Protein AF-W7FBR3-F1 (afdb_monomer_lite)

Organism: Plasmodium falciparum (isolate 7G8) (NCBI:txid57266)

Radius of gyration: 30.9 Å; chains: 1; bounding box: 81×45×80 Å

Foldseek 3Di:
DDPVVVVLVVVQPVQLVVLVVVVVVLVVVLVVVVVLLVVLVCVVVVVPPPPPDDDDDDDDPDDDDPDDPQDDPSSVVSVVCVVVVVNDVQVVQVVVQVDPVQPDDDPQPAHAGPPDDPDPPPPADHDSGGRPSSDDALPQHWADDPPDTDDPPNSDNPDDDQKDFQDPVQWDKDWDQAQDDDPVSNVVLVCCCVPNDPVSVSVRTFIKTKHFLVRMDTPDDVPDDRVPDDPDDSVRNVVGTDIDTDDPPD

InterPro domains:
  IPR049158 PfEMP1, CIDRalpha1 domain [PF21807] (174-214)
  IPR054595 Duffy-binding-like domain, C-terminal subdomain [PF22672] (2-131)

Structure (mmCIF, N/CA/C/O backbone):
data_AF-W7FBR3-F1
#
_entry.id   AF-W7FBR3-F1
#
loop_
_atom_site.group_PDB
_atom_site.id
_atom_site.type_symbol
_atom_site.label_atom_id
_atom_site.label_alt_id
_atom_site.label_comp_id
_atom_site.label_asym_id
_atom_site.label_entity_id
_atom_site.label_seq_id
_atom_site.pdbx_PDB_ins_code
_atom_site.Cartn_x
_atom_site.Cartn_y
_atom_site.Cartn_z
_atom_site.occupancy
_atom_site.B_iso_or_equiv
_atom_site.auth_seq_id
_atom_site.auth_comp_id
_atom_site.auth_asym_id
_atom_site.auth_atom_id
_atom_site.pdbx_PDB_model_num
ATOM 1 N N . MET A 1 1 ? -9.455 -13.483 16.393 1.00 52.16 1 MET A N 1
ATOM 2 C CA . MET A 1 1 ? -8.767 -13.359 15.086 1.00 52.16 1 MET A CA 1
ATOM 3 C C . MET A 1 1 ? -8.741 -14.743 14.489 1.00 52.16 1 MET A C 1
ATOM 5 O O . MET A 1 1 ? -8.037 -15.599 15.015 1.00 52.16 1 MET A O 1
ATOM 9 N N . ASP A 1 2 ? -9.544 -14.964 13.458 1.00 65.31 2 ASP A N 1
ATOM 10 C CA . ASP A 1 2 ? -9.693 -16.290 12.868 1.00 65.31 2 ASP A CA 1
ATOM 11 C C . ASP A 1 2 ? -8.515 -16.644 11.968 1.00 65.31 2 ASP A C 1
ATOM 13 O O . ASP A 1 2 ? -7.803 -15.773 11.458 1.00 65.31 2 ASP A O 1
ATOM 17 N N . LYS A 1 3 ? -8.343 -17.946 11.729 1.00 68.19 3 LYS A N 1
ATOM 18 C CA . LYS A 1 3 ? -7.273 -18.497 10.890 1.00 68.19 3 LYS A CA 1
ATOM 19 C C . LYS A 1 3 ? -7.214 -17.845 9.500 1.00 68.19 3 LYS A C 1
ATOM 21 O O . LYS A 1 3 ? -6.128 -17.536 9.020 1.00 68.19 3 LYS A O 1
ATOM 26 N N . GLY A 1 4 ? -8.371 -17.551 8.901 1.00 77.62 4 GLY A N 1
ATOM 27 C CA . GLY A 1 4 ? -8.449 -16.895 7.592 1.00 77.62 4 GLY A CA 1
ATOM 28 C C . GLY A 1 4 ? -7.836 -15.489 7.562 1.00 77.62 4 GLY A C 1
ATOM 29 O O . GLY A 1 4 ? -7.198 -15.119 6.578 1.00 77.62 4 GLY A O 1
ATOM 30 N N . CYS A 1 5 ? -7.949 -14.722 8.653 1.00 80.69 5 CYS A N 1
ATOM 31 C CA . CYS A 1 5 ? -7.345 -13.391 8.751 1.00 80.69 5 CYS A CA 1
ATOM 32 C C . CYS A 1 5 ? -5.817 -13.472 8.841 1.00 80.69 5 CYS A C 1
ATOM 34 O O . CYS A 1 5 ? -5.111 -12.685 8.209 1.00 80.69 5 CYS A O 1
ATOM 36 N N . SER A 1 6 ? -5.299 -14.438 9.604 1.00 83.50 6 SER A N 1
ATOM 37 C CA . SER A 1 6 ? -3.855 -14.660 9.712 1.00 83.50 6 SER A CA 1
ATOM 38 C C . SER A 1 6 ? -3.253 -15.100 8.378 1.00 83.50 6 SER A C 1
ATOM 40 O O . SER A 1 6 ? -2.233 -14.552 7.963 1.00 83.50 6 SER A O 1
ATOM 42 N N . ASP A 1 7 ? -3.908 -16.021 7.671 1.00 85.88 7 ASP A N 1
ATOM 43 C CA . ASP A 1 7 ? -3.450 -16.492 6.360 1.00 85.88 7 ASP A CA 1
ATOM 44 C C . ASP A 1 7 ? -3.421 -15.345 5.332 1.00 85.88 7 ASP A C 1
ATOM 46 O O . ASP A 1 7 ? -2.441 -15.191 4.599 1.00 85.88 7 ASP A O 1
ATOM 50 N N . CYS A 1 8 ? -4.440 -14.475 5.338 1.00 86.00 8 CYS A N 1
ATOM 51 C CA . CYS A 1 8 ? -4.461 -13.265 4.514 1.00 86.00 8 CYS A CA 1
ATOM 52 C C . CYS A 1 8 ? -3.279 -12.340 4.831 1.00 86.00 8 CYS A C 1
ATOM 54 O O . CYS A 1 8 ? -2.594 -11.877 3.920 1.00 86.00 8 CYS A O 1
ATOM 56 N N . PHE A 1 9 ? -3.001 -12.096 6.114 1.00 83.62 9 PHE A N 1
ATOM 57 C CA . PHE A 1 9 ? -1.882 -11.252 6.533 1.00 83.62 9 PHE A CA 1
ATOM 58 C C . PHE A 1 9 ? -0.537 -11.788 6.017 1.00 83.62 9 PHE A C 1
ATOM 60 O O . PHE A 1 9 ? 0.248 -11.039 5.427 1.00 83.62 9 PHE A O 1
ATOM 67 N N . PHE A 1 10 ? -0.294 -13.092 6.175 1.00 86.31 10 PHE A N 1
ATOM 68 C CA . PHE A 1 10 ? 0.941 -13.729 5.715 1.00 86.31 10 PHE A CA 1
ATOM 69 C C . PHE A 1 10 ? 1.059 -13.817 4.193 1.00 86.31 10 PHE A C 1
ATOM 71 O O . PHE A 1 10 ? 2.177 -13.848 3.687 1.00 86.31 10 PHE A O 1
ATOM 78 N N . ALA A 1 11 ? -0.052 -13.827 3.455 1.00 87.69 11 ALA A N 1
ATOM 79 C CA . ALA A 1 11 ? -0.029 -13.757 1.996 1.00 87.69 11 ALA A CA 1
ATOM 80 C C . ALA A 1 11 ? 0.206 -12.322 1.493 1.00 87.69 11 ALA A C 1
ATOM 82 O O . ALA A 1 11 ? 0.978 -12.095 0.559 1.00 87.69 11 ALA A O 1
ATOM 83 N N . CYS A 1 12 ? -0.434 -11.342 2.133 1.00 87.69 12 CYS A N 1
ATOM 84 C CA . CYS A 1 12 ? -0.400 -9.949 1.709 1.00 87.69 12 CYS A CA 1
ATOM 85 C C . CYS A 1 12 ? 0.940 -9.274 1.974 1.00 87.69 12 CYS A C 1
ATOM 87 O O . CYS A 1 12 ? 1.435 -8.558 1.105 1.00 87.69 12 CYS A O 1
ATOM 89 N N . TYR A 1 13 ? 1.549 -9.509 3.137 1.00 84.69 13 TYR A N 1
ATOM 90 C CA . TYR A 1 13 ? 2.789 -8.826 3.503 1.00 84.69 13 TYR A CA 1
ATOM 91 C C . TYR A 1 13 ? 3.940 -9.089 2.502 1.00 84.69 13 TYR A C 1
ATOM 93 O O . TYR A 1 13 ? 4.487 -8.125 1.964 1.00 84.69 13 TYR A O 1
ATOM 101 N N . PRO A 1 14 ? 4.258 -10.346 2.127 1.00 89.38 14 PRO A N 1
ATOM 102 C CA . PRO A 1 14 ? 5.279 -10.621 1.115 1.00 89.38 14 PRO A CA 1
ATOM 103 C C . PRO A 1 14 ? 4.904 -10.120 -0.284 1.00 89.38 14 PRO A C 1
ATOM 105 O O . PRO A 1 14 ? 5.781 -9.705 -1.041 1.00 89.38 14 PRO A O 1
ATOM 108 N N . TYR A 1 15 ? 3.616 -10.159 -0.644 1.00 87.75 15 TYR A N 1
ATOM 109 C CA . TYR A 1 15 ? 3.144 -9.672 -1.941 1.00 87.75 15 TYR A CA 1
ATOM 110 C C . TYR A 1 15 ? 3.359 -8.161 -2.091 1.00 87.75 15 TYR A C 1
ATOM 112 O O . TYR A 1 15 ? 3.844 -7.712 -3.130 1.00 87.75 15 TYR A O 1
ATOM 120 N N . VAL A 1 16 ? 3.054 -7.393 -1.040 1.00 85.56 16 VAL A N 1
ATOM 121 C CA . VAL A 1 16 ? 3.280 -5.941 -0.975 1.00 85.56 16 VAL A CA 1
ATOM 122 C C . VAL A 1 16 ? 4.759 -5.606 -1.192 1.00 85.56 16 VAL A C 1
ATOM 124 O O . VAL A 1 16 ? 5.091 -4.790 -2.054 1.00 85.56 16 VAL A O 1
ATOM 127 N N . ASP A 1 17 ? 5.662 -6.287 -0.487 1.00 86.12 17 ASP A N 1
ATOM 128 C CA . ASP A 1 17 ? 7.102 -6.066 -0.656 1.00 86.12 17 ASP A CA 1
ATOM 129 C C . ASP A 1 17 ? 7.579 -6.441 -2.068 1.00 86.12 17 ASP A C 1
ATO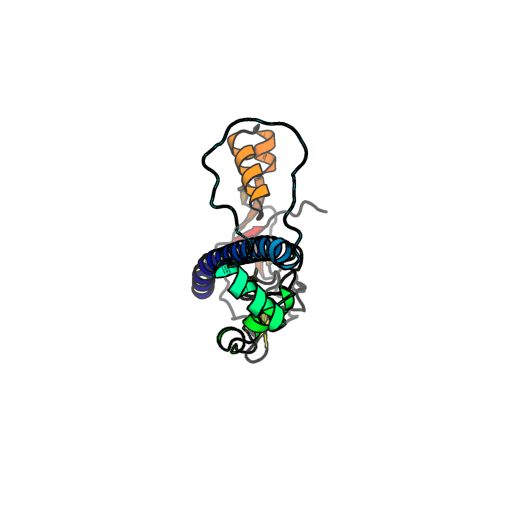M 131 O O . ASP A 1 17 ? 8.381 -5.731 -2.691 1.00 86.12 17 ASP A O 1
ATOM 135 N N . TRP A 1 18 ? 7.071 -7.555 -2.603 1.00 90.81 18 TRP A N 1
ATOM 136 C CA . TRP A 1 18 ? 7.419 -8.019 -3.940 1.00 90.81 18 TRP A CA 1
ATOM 137 C C . TRP A 1 18 ? 6.970 -7.031 -5.023 1.00 90.81 18 TRP A C 1
ATOM 139 O O . TRP A 1 18 ? 7.796 -6.646 -5.858 1.00 90.81 18 TRP A O 1
ATOM 149 N N . ILE A 1 19 ? 5.714 -6.570 -5.000 1.00 86.88 19 ILE A N 1
ATOM 150 C CA . ILE A 1 19 ? 5.180 -5.659 -6.025 1.00 86.88 19 ILE A CA 1
ATOM 151 C C . ILE A 1 19 ? 5.845 -4.277 -5.954 1.00 86.88 19 ILE A C 1
ATOM 153 O O . ILE A 1 19 ? 6.165 -3.686 -6.991 1.00 86.88 19 ILE A O 1
ATOM 157 N N . GLU A 1 20 ? 6.179 -3.790 -4.751 1.00 85.56 20 GLU A N 1
ATOM 158 C CA . GLU A 1 20 ? 6.944 -2.548 -4.593 1.00 85.56 20 GLU A CA 1
ATOM 159 C C . GLU A 1 20 ? 8.355 -2.682 -5.193 1.00 85.56 20 GLU A C 1
ATOM 161 O O . GLU A 1 20 ? 8.874 -1.756 -5.833 1.00 85.56 20 GLU A O 1
ATOM 166 N N . ASN A 1 21 ? 8.988 -3.847 -5.034 1.00 89.62 21 ASN A N 1
ATOM 167 C CA . ASN A 1 21 ? 10.279 -4.120 -5.652 1.00 89.62 21 ASN A CA 1
ATOM 168 C C . ASN A 1 21 ? 10.180 -4.208 -7.187 1.00 89.62 21 ASN A C 1
ATOM 170 O O . ASN A 1 21 ? 11.026 -3.626 -7.872 1.00 89.62 21 ASN A O 1
ATOM 174 N N . GLN A 1 22 ? 9.132 -4.837 -7.736 1.00 90.31 22 GLN A N 1
ATOM 175 C CA . GLN A 1 22 ? 8.872 -4.848 -9.186 1.00 90.31 22 GLN A CA 1
ATOM 176 C C . GLN A 1 22 ? 8.717 -3.425 -9.738 1.00 90.31 22 GLN A C 1
ATOM 178 O O . GLN A 1 22 ? 9.372 -3.057 -10.717 1.00 90.31 22 GLN A O 1
ATOM 183 N N . ARG A 1 23 ? 7.954 -2.570 -9.045 1.00 87.06 23 ARG A N 1
ATOM 184 C CA . ARG A 1 23 ? 7.811 -1.147 -9.393 1.00 87.06 23 ARG A CA 1
ATOM 185 C C . ARG A 1 23 ? 9.161 -0.432 -9.444 1.00 87.06 23 ARG A C 1
ATOM 187 O O . ARG A 1 23 ? 9.441 0.312 -10.385 1.00 87.06 23 ARG A O 1
ATOM 194 N N . LYS A 1 24 ? 10.023 -0.650 -8.444 1.00 88.31 24 LYS A N 1
ATOM 195 C CA . LYS A 1 24 ? 11.372 -0.055 -8.397 1.00 88.31 24 LYS A CA 1
ATOM 196 C C . LYS A 1 24 ? 12.246 -0.528 -9.559 1.00 88.31 24 LYS A C 1
ATOM 198 O O . LYS A 1 24 ? 12.978 0.283 -10.128 1.00 88.31 24 LYS A O 1
ATOM 203 N N . GLN A 1 25 ? 12.188 -1.812 -9.911 1.00 92.44 25 GLN A N 1
ATOM 204 C CA . GLN A 1 25 ? 12.935 -2.364 -11.045 1.00 92.44 25 GLN A CA 1
ATOM 205 C C . GLN A 1 25 ? 12.460 -1.766 -12.373 1.00 92.44 25 GLN A C 1
ATOM 207 O O . GLN A 1 25 ? 13.290 -1.275 -13.143 1.00 92.44 25 GLN A O 1
ATOM 212 N N . PHE A 1 26 ? 11.144 -1.696 -12.584 1.00 90.88 26 PHE A N 1
ATOM 213 C CA . PHE A 1 26 ? 10.553 -1.073 -13.766 1.00 90.88 26 PHE A CA 1
ATOM 214 C C . PHE A 1 26 ? 10.974 0.394 -13.920 1.00 90.88 26 PHE A C 1
ATOM 216 O O . PHE A 1 26 ? 11.420 0.803 -14.991 1.00 90.88 26 PHE A O 1
ATOM 223 N N . LEU A 1 27 ? 10.908 1.191 -12.845 1.00 89.50 27 LEU A N 1
ATOM 224 C CA . LEU A 1 27 ? 11.315 2.601 -12.885 1.00 89.50 27 LEU A CA 1
ATOM 225 C C . LEU A 1 27 ? 12.790 2.766 -13.279 1.00 89.50 27 LEU A C 1
ATOM 227 O O . LEU A 1 27 ? 13.107 3.627 -14.101 1.00 89.50 27 LEU A O 1
ATOM 231 N N . LYS A 1 28 ? 13.680 1.911 -12.757 1.00 92.12 28 LYS A N 1
ATOM 232 C CA . LYS A 1 28 ? 15.104 1.913 -13.132 1.00 92.12 28 LYS A CA 1
ATOM 233 C C . LYS A 1 28 ? 15.305 1.578 -14.610 1.00 92.12 28 LYS A C 1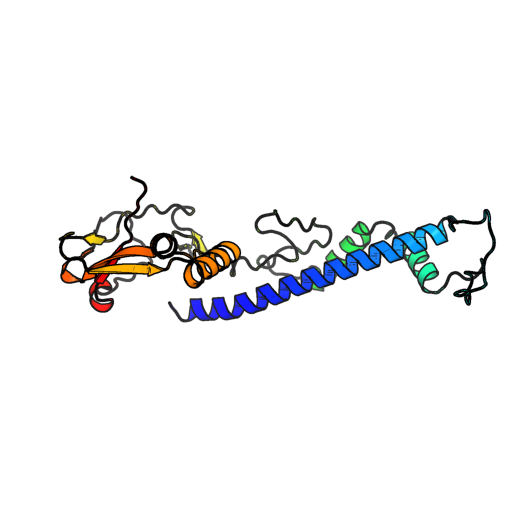
ATOM 235 O O . LYS A 1 28 ? 16.068 2.264 -15.288 1.00 92.12 28 LYS A O 1
ATOM 240 N N . GLN A 1 29 ? 14.617 0.558 -15.122 1.00 90.44 29 GLN A N 1
ATOM 241 C CA . GLN A 1 29 ? 14.694 0.172 -16.535 1.00 90.44 29 GLN A CA 1
ATOM 242 C C . GLN A 1 29 ? 14.146 1.271 -17.453 1.00 90.44 29 GLN A C 1
ATOM 244 O O . GLN A 1 29 ? 14.785 1.617 -18.445 1.00 90.44 29 GLN A O 1
ATOM 249 N N . LYS A 1 30 ? 13.009 1.876 -17.091 1.00 88.88 30 LYS A N 1
ATOM 250 C CA . LYS A 1 30 ? 12.403 3.007 -17.809 1.00 88.88 30 LYS A CA 1
ATOM 251 C C . LYS A 1 30 ? 13.360 4.193 -17.895 1.00 88.88 30 LYS A C 1
ATOM 253 O O . LYS A 1 30 ? 13.535 4.760 -18.971 1.00 88.88 30 LYS A O 1
ATOM 258 N N . GLU A 1 31 ? 14.014 4.545 -16.790 1.00 89.62 31 GLU A N 1
ATOM 259 C CA . GLU A 1 31 ? 15.000 5.628 -16.759 1.00 89.62 31 GLU A CA 1
ATOM 260 C C . GLU A 1 31 ? 16.224 5.323 -17.637 1.00 89.62 31 GLU A C 1
ATOM 262 O O . GLU A 1 31 ? 16.651 6.172 -18.423 1.00 89.62 31 GLU A O 1
ATOM 267 N N . GLN A 1 32 ? 16.774 4.107 -17.546 1.00 89.00 32 GLN A N 1
ATOM 268 C CA . GLN A 1 32 ? 17.909 3.684 -18.374 1.00 89.00 32 GLN A CA 1
ATOM 269 C C . GLN A 1 32 ? 17.565 3.692 -19.866 1.00 89.00 32 GLN A C 1
ATOM 271 O O . GLN A 1 32 ? 18.335 4.221 -20.669 1.00 89.00 32 GLN A O 1
ATOM 276 N N . PHE A 1 33 ? 16.391 3.176 -20.233 1.00 86.56 33 PHE A N 1
ATOM 277 C CA . PHE A 1 33 ? 15.914 3.171 -21.613 1.00 86.56 33 PHE A CA 1
ATOM 278 C C . PHE A 1 33 ? 15.769 4.592 -22.173 1.00 86.56 33 PHE A C 1
ATOM 280 O O . PHE A 1 33 ? 16.211 4.869 -23.289 1.00 86.56 33 PHE A O 1
ATOM 287 N N . LEU A 1 34 ? 15.209 5.518 -21.383 1.00 87.31 34 LEU A N 1
ATOM 288 C CA . LEU A 1 34 ? 15.089 6.929 -21.755 1.00 87.31 34 LEU A CA 1
ATOM 289 C C . LEU A 1 34 ? 16.455 7.590 -21.987 1.00 87.31 34 LEU A C 1
ATOM 291 O O . LEU A 1 34 ? 16.613 8.304 -22.980 1.00 87.31 34 LEU A O 1
ATOM 295 N N . LYS A 1 35 ? 17.430 7.327 -21.105 1.00 87.94 35 LYS A N 1
ATOM 296 C CA . LYS A 1 35 ? 18.807 7.839 -21.213 1.00 87.94 35 LYS A CA 1
ATOM 297 C C . LYS A 1 35 ? 19.500 7.339 -22.479 1.00 87.94 35 LYS A C 1
ATOM 299 O O . LYS A 1 35 ? 19.915 8.157 -23.295 1.00 87.94 35 LYS A O 1
ATOM 304 N N . GLN A 1 36 ? 19.544 6.021 -22.682 1.00 85.12 36 GLN A N 1
ATOM 305 C CA . GLN A 1 36 ? 20.174 5.413 -23.861 1.00 85.12 36 GLN A CA 1
ATOM 306 C C . GLN A 1 36 ? 19.544 5.926 -25.156 1.00 85.12 36 GLN A C 1
ATOM 308 O O . GLN A 1 36 ? 20.241 6.314 -26.089 1.00 85.12 36 GLN A O 1
ATOM 313 N N . ARG A 1 37 ? 18.211 5.998 -25.208 1.00 82.56 37 ARG A N 1
ATOM 314 C CA . ARG A 1 37 ? 17.510 6.529 -26.378 1.00 82.56 37 ARG A CA 1
ATOM 315 C C . ARG A 1 37 ? 17.900 7.980 -26.674 1.00 82.56 37 ARG A C 1
ATOM 317 O O . ARG A 1 37 ? 18.147 8.294 -27.833 1.00 82.56 37 ARG A O 1
ATOM 324 N N . GLY A 1 38 ? 17.964 8.845 -25.659 1.00 82.50 38 GLY A N 1
ATOM 325 C CA . GLY A 1 38 ? 18.375 10.242 -25.833 1.00 82.50 38 GLY A CA 1
ATOM 326 C C . GLY A 1 38 ? 19.808 10.372 -26.355 1.00 82.50 38 GLY A C 1
ATOM 327 O O . GLY A 1 38 ? 20.067 11.157 -27.264 1.00 82.50 38 GLY A O 1
ATOM 328 N N . GLU A 1 39 ? 20.728 9.551 -25.844 1.00 82.19 39 GLU A N 1
ATOM 329 C CA . GLU A 1 39 ? 22.105 9.481 -26.346 1.00 82.19 39 GLU A CA 1
ATOM 330 C C . GLU A 1 39 ? 22.143 9.108 -27.836 1.00 82.19 39 GLU A C 1
ATOM 332 O O . GLU A 1 39 ? 22.775 9.807 -28.630 1.00 82.19 39 GLU A O 1
ATOM 337 N N . TYR A 1 40 ? 21.421 8.060 -28.245 1.00 78.75 40 TYR A N 1
ATOM 338 C CA . TYR A 1 40 ? 21.424 7.612 -29.640 1.00 78.75 40 TYR A CA 1
ATOM 339 C C . TYR A 1 40 ? 20.625 8.509 -30.582 1.00 78.75 40 TYR A C 1
ATOM 341 O O . TYR A 1 40 ? 20.966 8.589 -31.759 1.00 78.75 40 TYR A O 1
ATOM 349 N N . GLU A 1 41 ? 19.604 9.215 -30.102 1.00 77.06 41 GLU A N 1
ATOM 350 C CA . GLU A 1 41 ? 18.907 10.218 -30.904 1.00 77.06 41 GLU A CA 1
ATOM 351 C C . GLU A 1 41 ? 19.833 11.384 -31.274 1.00 77.06 41 GLU A C 1
ATOM 353 O O . GLU A 1 41 ? 19.867 11.783 -32.439 1.00 77.06 41 GLU A O 1
ATOM 358 N N . ASN A 1 42 ? 20.653 11.856 -30.330 1.00 74.06 42 ASN A N 1
ATOM 359 C CA . ASN A 1 42 ? 21.671 12.875 -30.603 1.00 74.06 42 ASN A CA 1
ATOM 360 C C . ASN A 1 42 ? 22.707 12.386 -31.629 1.00 74.06 42 ASN A C 1
ATOM 362 O O . ASN A 1 42 ? 23.081 13.131 -32.533 1.00 74.06 42 ASN A O 1
ATOM 366 N N . VAL A 1 43 ? 23.123 11.116 -31.534 1.00 72.50 43 VAL A N 1
ATOM 367 C CA . VAL A 1 43 ? 24.045 10.491 -32.501 1.00 72.50 43 VAL A CA 1
ATOM 368 C C . VAL A 1 43 ? 23.407 10.364 -33.892 1.00 72.50 43 VAL A C 1
ATOM 370 O O . VAL A 1 43 ? 24.049 10.684 -34.888 1.00 72.50 43 VAL A O 1
ATOM 373 N N . ILE A 1 44 ? 22.146 9.925 -33.981 1.00 68.25 44 ILE A N 1
ATOM 374 C CA . ILE A 1 44 ? 21.432 9.716 -35.254 1.00 68.25 44 ILE A CA 1
ATOM 375 C C . ILE A 1 44 ? 21.130 11.042 -35.959 1.00 68.25 44 ILE A C 1
ATOM 377 O O . ILE A 1 44 ? 21.258 11.121 -37.179 1.00 68.25 44 ILE A O 1
ATOM 381 N N . ASN A 1 45 ? 20.750 12.080 -35.212 1.00 69.06 45 ASN A N 1
ATOM 382 C CA . ASN A 1 45 ? 20.402 13.384 -35.779 1.00 69.06 45 ASN A CA 1
ATOM 383 C C . ASN A 1 45 ? 21.637 14.203 -36.204 1.00 69.06 45 ASN A C 1
ATOM 385 O O . ASN A 1 45 ? 21.497 15.349 -36.624 1.00 69.06 45 ASN A O 1
ATOM 389 N N . GLY A 1 46 ? 22.851 13.648 -36.089 1.00 59.94 46 GLY A N 1
ATOM 390 C CA . GLY A 1 46 ? 24.090 14.355 -36.416 1.00 59.94 46 GLY A CA 1
ATOM 391 C C . GLY A 1 46 ? 24.451 15.449 -35.409 1.00 59.94 46 GLY A C 1
ATOM 392 O O . GLY A 1 46 ? 25.476 16.109 -35.566 1.00 59.94 46 GLY A O 1
ATOM 393 N N . THR A 1 47 ? 23.675 15.599 -34.333 1.00 53.62 47 THR A N 1
ATOM 394 C CA . THR A 1 47 ? 23.967 16.454 -33.179 1.00 53.62 47 THR A CA 1
ATOM 395 C C . THR A 1 47 ? 24.998 15.771 -32.280 1.00 53.62 47 THR A C 1
ATOM 397 O O . THR A 1 47 ? 24.818 15.607 -31.075 1.00 53.62 47 THR A O 1
ATOM 400 N N . SER A 1 48 ? 26.122 15.355 -32.866 1.00 48.38 48 SER A N 1
ATOM 401 C CA . SER A 1 48 ? 27.332 15.194 -32.074 1.00 48.38 48 SER A CA 1
ATOM 402 C C . SER A 1 48 ? 27.616 16.571 -31.503 1.00 48.38 48 SER A C 1
ATOM 404 O O . SER A 1 48 ? 27.858 17.502 -32.267 1.00 48.38 48 SER A O 1
ATOM 406 N N . SER A 1 49 ? 27.534 16.728 -30.185 1.00 43.72 49 SER A N 1
ATOM 407 C CA . SER A 1 49 ? 27.998 17.923 -29.495 1.00 43.72 49 SER A CA 1
ATOM 408 C C . SER A 1 49 ? 29.467 18.124 -29.851 1.00 43.72 49 SER A C 1
ATOM 410 O O . SER A 1 49 ? 30.369 17.610 -29.193 1.00 43.72 49 SER A O 1
ATOM 412 N N . SER A 1 50 ? 29.718 18.856 -30.928 1.00 42.09 50 SER A N 1
ATOM 413 C CA . SER A 1 50 ? 31.003 19.429 -31.249 1.00 42.09 50 SER A CA 1
ATOM 414 C C . SER A 1 50 ? 31.255 20.526 -30.221 1.00 42.09 50 SER A C 1
ATOM 416 O O . SER A 1 50 ? 31.133 21.712 -30.511 1.00 42.09 50 SER A O 1
ATOM 418 N N . SER A 1 51 ? 31.634 20.142 -29.002 1.00 41.50 51 SER A N 1
ATOM 419 C CA . SER A 1 51 ? 32.436 20.999 -28.132 1.00 41.50 51 SER A CA 1
ATOM 420 C C . SER A 1 51 ? 33.859 21.022 -28.698 1.00 41.50 51 SER A C 1
ATOM 422 O O . SER A 1 51 ? 34.798 20.423 -28.183 1.00 41.50 51 SER A O 1
ATOM 424 N N . SER A 1 52 ? 33.996 21.670 -29.854 1.00 45.88 52 SER A N 1
ATOM 425 C CA . SER A 1 52 ? 35.260 21.920 -30.545 1.00 45.88 52 SER A CA 1
ATOM 426 C C . SER A 1 52 ? 35.472 23.422 -30.677 1.00 45.88 52 SER A C 1
ATOM 428 O O . SER A 1 52 ? 35.423 23.974 -31.769 1.00 45.88 52 SER A O 1
ATOM 430 N N . SER A 1 53 ? 35.694 24.074 -29.539 1.00 40.72 53 SER A N 1
ATOM 431 C CA . SER A 1 53 ? 36.272 25.418 -29.406 1.00 40.72 53 SER A CA 1
ATOM 432 C C . SER A 1 53 ? 36.402 25.695 -27.902 1.00 40.72 53 SER A C 1
ATOM 434 O O . SER A 1 53 ? 35.421 25.592 -27.184 1.00 40.72 53 SER A O 1
ATOM 436 N N . VAL A 1 54 ? 37.535 25.981 -27.262 1.00 40.78 54 VAL A N 1
ATOM 437 C CA . VAL A 1 54 ? 38.946 26.224 -27.585 1.00 40.78 54 VAL A CA 1
ATOM 438 C C . VAL A 1 54 ? 39.698 25.932 -26.269 1.00 40.78 54 VAL A C 1
ATOM 440 O O . VAL A 1 54 ? 39.214 26.313 -25.207 1.00 40.78 54 VAL A O 1
ATOM 443 N N . GLY A 1 55 ? 40.884 25.315 -26.311 1.00 37.78 55 GLY A N 1
ATOM 444 C CA . GLY A 1 55 ? 41.834 25.357 -25.183 1.00 37.78 55 GLY A CA 1
ATOM 445 C C . GLY A 1 55 ? 42.397 23.997 -24.774 1.00 37.78 55 GLY A C 1
ATOM 446 O O . GLY A 1 55 ? 41.728 23.183 -24.146 1.00 37.78 55 GLY A O 1
ATOM 447 N N . GLY A 1 56 ? 43.652 23.745 -25.148 1.00 51.91 56 GLY A N 1
ATOM 448 C CA . GLY A 1 56 ? 44.310 22.457 -24.974 1.00 51.91 56 GLY A CA 1
ATOM 449 C C . GLY A 1 56 ? 44.573 22.055 -23.521 1.00 51.91 56 GLY A C 1
ATOM 450 O O . GLY A 1 56 ? 45.010 22.861 -22.703 1.00 51.91 56 GLY A O 1
ATOM 451 N N . LYS A 1 57 ? 44.407 20.759 -23.230 1.00 40.25 57 LYS A N 1
ATOM 452 C CA . LYS A 1 57 ? 45.187 20.044 -22.209 1.00 40.25 57 LYS A CA 1
ATOM 453 C C . LYS A 1 57 ? 44.983 18.529 -22.306 1.00 40.25 57 LYS A C 1
ATOM 455 O O . LYS A 1 57 ? 43.864 18.046 -22.239 1.00 40.25 57 LYS A O 1
ATOM 460 N N . ARG A 1 58 ? 46.121 17.830 -22.402 1.00 39.28 58 ARG A N 1
ATOM 461 C CA . ARG A 1 58 ? 46.409 16.430 -22.028 1.00 39.28 58 ARG A CA 1
ATOM 462 C C . ARG A 1 58 ? 45.473 15.343 -22.575 1.00 39.28 58 ARG A C 1
ATOM 464 O O . ARG A 1 58 ? 44.360 15.152 -22.107 1.00 39.28 58 ARG A O 1
ATOM 471 N N . GLN A 1 59 ? 46.019 14.546 -23.497 1.00 45.22 59 GLN A N 1
ATOM 472 C CA . GLN A 1 59 ? 45.454 13.271 -23.934 1.00 45.22 59 GLN A CA 1
ATOM 473 C C . GLN A 1 59 ? 45.348 12.294 -22.753 1.00 45.22 59 GLN A C 1
ATOM 475 O O . GLN A 1 59 ? 46.265 11.526 -22.468 1.00 45.22 59 GLN A O 1
ATOM 480 N N . THR A 1 60 ? 44.208 12.299 -22.071 1.00 45.84 60 THR A N 1
ATOM 481 C CA . THR A 1 60 ? 43.703 11.086 -21.438 1.00 45.84 60 THR A CA 1
ATOM 482 C C . THR A 1 60 ? 43.279 10.138 -22.555 1.00 45.84 60 THR A C 1
ATOM 484 O O . THR A 1 60 ? 42.765 10.562 -23.592 1.00 45.84 60 THR A O 1
ATOM 487 N N . ARG A 1 61 ? 43.596 8.855 -22.375 1.00 44.50 61 ARG A N 1
ATOM 488 C CA . ARG A 1 61 ? 43.330 7.747 -23.295 1.00 44.50 61 ARG A CA 1
ATOM 489 C C . ARG A 1 61 ? 41.874 7.846 -23.781 1.00 44.50 61 ARG A C 1
ATOM 491 O O . ARG A 1 61 ? 40.957 7.506 -23.043 1.00 44.50 61 ARG A O 1
ATOM 498 N N . ARG A 1 62 ? 41.670 8.407 -24.980 1.00 41.62 62 ARG A N 1
ATOM 499 C CA . ARG A 1 62 ? 40.341 8.665 -25.538 1.00 41.62 62 ARG A CA 1
ATOM 500 C C . ARG A 1 62 ? 39.623 7.327 -25.677 1.00 41.62 62 ARG A C 1
ATOM 502 O O . ARG A 1 62 ? 40.054 6.477 -26.456 1.00 41.62 62 ARG A O 1
ATOM 509 N N . THR A 1 63 ? 38.535 7.160 -24.927 1.00 46.03 63 THR A N 1
ATOM 510 C CA . THR A 1 63 ? 37.429 6.266 -25.281 1.00 46.03 63 THR A CA 1
ATOM 511 C C . THR A 1 63 ? 37.195 6.402 -26.778 1.00 46.03 63 THR A C 1
ATOM 513 O O . THR A 1 63 ? 37.154 7.529 -27.276 1.00 46.03 63 THR A O 1
ATOM 516 N N . ARG A 1 64 ? 37.169 5.266 -27.486 1.00 43.44 64 ARG A N 1
ATOM 517 C CA . ARG A 1 64 ? 37.139 5.192 -28.951 1.00 43.44 64 ARG A CA 1
ATOM 518 C C . ARG A 1 64 ? 36.239 6.285 -29.521 1.00 43.44 64 ARG A C 1
ATOM 520 O O . ARG A 1 64 ? 35.034 6.287 -29.300 1.00 43.44 64 ARG A O 1
ATOM 527 N N . SER A 1 65 ? 36.882 7.208 -30.229 1.00 39.88 65 SER A N 1
ATOM 528 C CA . SER A 1 65 ? 36.260 8.140 -31.156 1.00 39.88 65 SER A CA 1
ATOM 529 C C . SER A 1 65 ? 35.216 7.383 -31.971 1.00 39.88 65 SER A C 1
ATOM 531 O O . SER A 1 65 ? 35.580 6.449 -32.685 1.00 39.88 65 SER A O 1
ATOM 533 N N . ILE A 1 66 ? 33.944 7.764 -31.836 1.00 46.19 66 ILE A N 1
ATOM 534 C CA . ILE A 1 66 ? 32.855 7.331 -32.715 1.00 46.19 66 ILE A CA 1
ATOM 535 C C . ILE A 1 66 ? 33.192 7.899 -34.096 1.00 46.19 66 ILE A C 1
ATOM 537 O O . ILE A 1 66 ? 32.931 9.055 -34.406 1.00 46.19 66 ILE A O 1
ATOM 541 N N . SER A 1 67 ? 33.937 7.103 -34.858 1.00 41.88 67 SER A N 1
ATOM 542 C CA . SER A 1 67 ? 34.258 7.331 -36.257 1.00 41.88 67 SER A CA 1
ATOM 543 C C . SER A 1 67 ? 32.982 7.145 -37.069 1.00 41.88 67 SER A C 1
ATOM 545 O O . SER A 1 67 ? 32.262 6.165 -36.894 1.00 41.88 67 SER A O 1
ATOM 547 N N . SER A 1 68 ? 32.739 8.101 -37.949 1.00 53.84 68 SER A N 1
ATOM 548 C CA . SER A 1 68 ? 31.506 8.436 -38.657 1.00 53.84 68 SER A CA 1
ATOM 549 C C . SER A 1 68 ? 30.942 7.422 -39.660 1.00 53.84 68 SER A C 1
ATOM 551 O O . SER A 1 68 ? 30.123 7.833 -40.466 1.00 53.84 68 SER A O 1
ATOM 553 N N . ASP A 1 69 ? 31.291 6.133 -39.626 1.00 50.03 69 ASP A N 1
ATOM 554 C CA . ASP A 1 69 ? 30.783 5.180 -40.637 1.00 50.03 69 ASP A CA 1
ATOM 555 C C . ASP A 1 69 ? 30.303 3.829 -40.098 1.00 50.03 69 ASP A C 1
ATOM 557 O O . ASP A 1 69 ? 29.746 3.031 -40.848 1.00 50.03 69 ASP A O 1
ATOM 561 N N . ASP A 1 70 ? 30.423 3.568 -38.795 1.00 51.81 70 ASP A N 1
ATOM 562 C CA . ASP A 1 70 ? 29.865 2.342 -38.224 1.00 51.81 70 ASP A CA 1
ATOM 563 C C . ASP A 1 70 ? 29.387 2.596 -36.799 1.00 51.81 70 ASP A C 1
ATOM 565 O O . ASP A 1 70 ? 30.010 2.233 -35.800 1.00 51.81 70 ASP A O 1
ATOM 569 N N . ASN A 1 71 ? 28.250 3.285 -36.708 1.00 60.12 71 ASN A N 1
ATOM 570 C CA . ASN A 1 71 ? 27.543 3.429 -35.448 1.00 60.12 71 ASN A CA 1
ATOM 571 C C . ASN A 1 71 ? 27.333 2.017 -34.866 1.00 60.12 71 ASN A C 1
ATOM 573 O O . ASN A 1 71 ? 26.794 1.148 -35.556 1.00 60.12 71 ASN A O 1
ATOM 577 N N . GLY A 1 72 ? 27.818 1.772 -33.644 1.00 72.25 72 GLY A N 1
ATOM 578 C CA . GLY A 1 72 ? 27.843 0.447 -33.010 1.00 72.25 72 GLY A CA 1
ATOM 579 C C . GLY A 1 72 ? 26.491 -0.277 -33.007 1.00 72.25 72 GLY A C 1
ATOM 580 O O . GLY A 1 72 ? 25.451 0.298 -33.345 1.00 72.25 72 GLY A O 1
ATOM 581 N N . TYR A 1 73 ? 26.499 -1.557 -32.624 1.00 80.94 73 TYR A N 1
ATOM 582 C CA . TYR A 1 73 ? 25.310 -2.422 -32.628 1.00 80.94 73 TYR A CA 1
ATOM 583 C C . TYR A 1 73 ? 24.074 -1.736 -32.019 1.00 80.94 73 TYR A C 1
ATOM 585 O O . TYR A 1 73 ? 22.988 -1.773 -32.597 1.00 80.94 73 TYR A O 1
ATOM 593 N N . GLU A 1 74 ? 24.263 -1.035 -30.907 1.00 81.38 74 GLU A N 1
ATOM 594 C CA . GLU A 1 74 ? 23.239 -0.304 -30.172 1.00 81.38 74 GLU A CA 1
ATOM 595 C C . GLU A 1 74 ? 22.621 0.823 -31.007 1.00 81.38 74 GLU A C 1
ATOM 597 O O . GLU A 1 74 ? 21.402 0.930 -31.101 1.00 81.38 74 GLU A O 1
ATOM 602 N N . SER A 1 75 ? 23.428 1.634 -31.692 1.00 82.19 75 SER A N 1
ATOM 603 C CA . SER A 1 75 ? 22.899 2.703 -32.543 1.00 82.19 75 SER A CA 1
ATOM 604 C C . SER A 1 75 ? 22.127 2.146 -33.742 1.00 82.19 75 SER A C 1
ATOM 606 O O . SER A 1 75 ? 21.050 2.651 -34.069 1.00 82.19 75 SER A O 1
ATOM 608 N N . LYS A 1 76 ? 22.614 1.055 -34.357 1.00 85.56 76 LYS A N 1
ATOM 609 C CA . LYS A 1 76 ? 21.872 0.331 -35.408 1.00 85.56 76 LYS A CA 1
ATOM 610 C C . LYS A 1 76 ? 20.541 -0.206 -34.875 1.00 85.56 76 LYS A C 1
ATOM 612 O O . LYS A 1 76 ? 19.529 -0.130 -35.574 1.00 85.56 76 LYS A O 1
ATOM 617 N N . PHE A 1 77 ? 20.526 -0.716 -33.644 1.00 88.00 77 PHE A N 1
ATOM 618 C CA . PHE A 1 77 ? 19.317 -1.182 -32.970 1.00 88.00 77 PHE A CA 1
ATOM 619 C C . PHE A 1 77 ? 18.317 -0.042 -32.737 1.00 88.00 77 PHE A C 1
ATOM 621 O O . PHE A 1 77 ? 17.174 -0.154 -33.178 1.00 88.00 77 PHE A O 1
ATOM 628 N N . TYR A 1 78 ? 18.735 1.080 -32.140 1.00 85.31 78 TYR A N 1
ATOM 629 C CA . TYR A 1 78 ? 17.848 2.222 -31.879 1.00 85.31 78 TYR A CA 1
ATOM 630 C C . TYR A 1 78 ? 17.349 2.900 -33.158 1.00 85.31 78 TYR A C 1
ATOM 632 O O . TYR A 1 78 ? 16.199 3.336 -33.202 1.00 85.31 78 TYR A O 1
ATOM 640 N N . LYS A 1 79 ? 18.156 2.924 -34.227 1.00 86.12 79 LYS A N 1
ATOM 641 C CA . LYS A 1 79 ? 17.706 3.386 -35.547 1.00 86.12 79 LYS A CA 1
ATOM 642 C C . LYS A 1 79 ? 16.563 2.515 -36.079 1.00 86.12 79 LYS A C 1
ATOM 644 O O . LYS A 1 79 ? 15.502 3.041 -36.406 1.00 86.12 79 LYS A O 1
ATOM 649 N N . LYS A 1 80 ? 16.730 1.186 -36.066 1.00 89.19 80 LYS A N 1
ATOM 650 C CA . LYS A 1 80 ? 15.667 0.237 -36.451 1.00 89.19 80 LYS A CA 1
ATOM 651 C C . LYS A 1 80 ? 14.442 0.327 -35.537 1.00 89.19 80 LYS A C 1
ATOM 653 O O . LYS A 1 80 ? 13.316 0.166 -35.999 1.00 89.19 80 LYS A O 1
ATOM 658 N N . LEU A 1 81 ? 14.650 0.564 -34.242 1.00 88.31 81 LEU A N 1
ATOM 659 C CA . LEU A 1 81 ? 13.576 0.733 -33.265 1.00 88.31 81 LEU A CA 1
ATOM 660 C C . LEU A 1 81 ? 12.731 1.979 -33.593 1.00 88.31 81 LEU A C 1
ATOM 662 O O . LEU A 1 81 ? 11.504 1.887 -33.627 1.00 88.31 81 LEU A O 1
ATOM 666 N N . LYS A 1 82 ? 13.386 3.103 -33.926 1.00 84.44 82 LYS A N 1
ATOM 667 C CA . LYS A 1 82 ? 12.747 4.355 -34.370 1.00 84.44 82 LYS A CA 1
ATOM 668 C C . LYS A 1 82 ? 11.982 4.170 -35.685 1.00 84.44 82 LYS A C 1
ATOM 670 O O . LYS A 1 82 ? 10.820 4.555 -35.758 1.00 84.44 82 LYS A O 1
ATOM 675 N N . GLU A 1 83 ? 12.592 3.528 -36.684 1.00 87.50 83 GLU A N 1
ATOM 676 C CA . GLU A 1 83 ? 11.966 3.229 -37.988 1.00 87.50 83 GLU A CA 1
ATOM 677 C C . GLU A 1 83 ? 10.689 2.381 -37.857 1.00 87.50 83 GLU A C 1
ATOM 679 O O . GLU A 1 83 ? 9.751 2.548 -38.630 1.00 87.50 83 GLU A O 1
ATOM 684 N N . ARG A 1 84 ? 10.620 1.499 -36.853 1.00 87.06 84 ARG A N 1
ATOM 685 C CA . ARG A 1 84 ? 9.439 0.665 -36.569 1.00 87.06 84 ARG A CA 1
ATOM 686 C C . ARG A 1 84 ? 8.322 1.388 -35.804 1.00 87.06 84 ARG A C 1
ATOM 688 O O . ARG A 1 84 ? 7.357 0.739 -35.413 1.00 87.06 84 ARG A O 1
ATOM 695 N N . GLY A 1 85 ? 8.442 2.696 -35.577 1.00 83.50 85 GLY A N 1
ATOM 696 C CA . GLY A 1 85 ? 7.419 3.498 -34.899 1.00 83.50 85 GLY A CA 1
ATOM 697 C C . GLY A 1 85 ? 7.527 3.514 -33.373 1.00 83.50 85 GLY A C 1
ATOM 698 O O . GLY A 1 85 ? 6.648 4.052 -32.707 1.00 83.50 85 GLY A O 1
ATOM 699 N N . TYR A 1 86 ? 8.611 2.987 -32.797 1.00 84.00 86 TYR A N 1
ATOM 700 C CA . TYR A 1 86 ? 8.881 3.058 -31.354 1.00 84.00 86 TYR A CA 1
ATOM 701 C C . TYR A 1 86 ? 9.779 4.255 -31.000 1.00 84.00 86 TYR A C 1
ATOM 703 O O . TYR A 1 86 ? 10.616 4.181 -30.100 1.00 84.00 86 TYR A O 1
ATOM 711 N N . SER A 1 87 ? 9.639 5.358 -31.743 1.00 74.38 87 SER A N 1
ATOM 712 C CA . SER A 1 87 ? 10.309 6.632 -31.451 1.00 74.38 87 SER A CA 1
ATOM 713 C C . SER A 1 87 ? 9.917 7.149 -30.065 1.00 74.38 87 SER A C 1
ATOM 715 O O . SER A 1 87 ? 10.766 7.589 -29.285 1.00 74.38 87 SER A O 1
ATOM 717 N N . GLU A 1 88 ? 8.636 7.036 -29.726 1.00 80.88 88 GLU A N 1
ATOM 718 C CA . GLU A 1 88 ? 8.095 7.367 -28.416 1.00 80.88 88 GLU A CA 1
ATOM 719 C C . GLU A 1 88 ? 8.154 6.158 -27.480 1.00 80.88 88 GLU A C 1
ATOM 721 O O . GLU A 1 88 ? 7.766 5.049 -27.843 1.00 80.88 88 GLU A O 1
ATOM 726 N N . VAL A 1 89 ? 8.596 6.378 -26.235 1.00 82.81 89 VAL A N 1
ATOM 727 C CA . VAL A 1 89 ? 8.586 5.335 -25.191 1.00 82.81 89 VAL A CA 1
ATOM 728 C C . VAL A 1 89 ? 7.174 4.810 -24.956 1.00 82.81 89 VAL A C 1
ATOM 730 O O . VAL A 1 89 ? 7.004 3.628 -24.673 1.00 82.81 89 VAL A O 1
ATOM 733 N N . LYS A 1 90 ? 6.169 5.669 -25.147 1.00 86.25 90 LYS A N 1
ATOM 734 C CA . LYS A 1 90 ? 4.764 5.298 -25.038 1.00 86.25 90 LYS A CA 1
ATOM 735 C C . LYS A 1 90 ? 4.412 4.119 -25.951 1.00 86.25 90 LYS A C 1
ATOM 737 O O . LYS A 1 90 ? 3.878 3.118 -25.487 1.00 86.25 90 LYS A O 1
ATOM 742 N N . ASN A 1 91 ? 4.835 4.180 -27.212 1.00 88.75 91 ASN A N 1
ATOM 743 C CA . ASN A 1 91 ? 4.579 3.134 -28.206 1.00 88.75 91 ASN A CA 1
ATOM 744 C C . ASN A 1 91 ? 5.279 1.813 -27.850 1.00 88.75 91 ASN A C 1
ATOM 746 O O . ASN A 1 91 ? 4.802 0.733 -28.199 1.00 88.75 91 ASN A O 1
ATOM 750 N N . PHE A 1 92 ? 6.427 1.881 -27.168 1.00 87.94 92 PHE A N 1
ATOM 751 C CA . PHE A 1 92 ? 7.121 0.690 -26.679 1.00 87.94 92 PHE A CA 1
ATOM 752 C C . PHE A 1 92 ? 6.346 0.027 -25.534 1.00 87.94 92 PHE A C 1
ATOM 754 O O . PHE A 1 92 ? 6.122 -1.180 -25.566 1.00 87.94 92 PHE A O 1
ATOM 761 N N . PHE A 1 93 ? 5.866 0.807 -24.567 1.00 89.62 93 PHE A N 1
ATOM 762 C CA . PHE A 1 93 ? 5.044 0.295 -23.469 1.00 89.62 93 PHE A CA 1
ATOM 763 C C . PHE A 1 93 ? 3.678 -0.213 -23.930 1.00 89.62 93 PHE A C 1
ATOM 765 O O . PHE A 1 93 ? 3.252 -1.265 -23.474 1.00 89.62 93 PHE A O 1
ATOM 772 N N . GLU A 1 94 ? 3.045 0.433 -24.913 1.00 89.81 94 GLU A N 1
ATOM 773 C CA . GLU A 1 94 ? 1.824 -0.094 -25.541 1.00 89.81 94 GLU A CA 1
ATOM 774 C C . GLU A 1 94 ? 2.035 -1.479 -26.162 1.00 89.81 94 GLU A C 1
ATOM 776 O O . GLU A 1 94 ? 1.095 -2.265 -26.256 1.00 89.81 94 GLU A O 1
ATOM 781 N N . LYS A 1 95 ? 3.260 -1.790 -26.605 1.00 90.06 95 LYS A N 1
ATOM 782 C CA . LYS A 1 95 ? 3.603 -3.128 -27.085 1.00 90.06 95 LYS A CA 1
ATOM 783 C C . LYS A 1 95 ? 3.742 -4.123 -25.938 1.00 90.06 95 LYS A C 1
ATOM 785 O O . LYS A 1 95 ? 3.232 -5.227 -26.074 1.00 90.06 95 LYS A O 1
ATOM 790 N N . LEU A 1 96 ? 4.396 -3.735 -24.841 1.00 88.88 96 LEU A N 1
ATOM 791 C CA . LEU A 1 96 ? 4.523 -4.581 -23.648 1.00 88.88 96 LEU A CA 1
ATOM 792 C C . LEU A 1 96 ? 3.150 -4.907 -23.052 1.00 88.88 96 LEU A C 1
ATOM 794 O O . LEU A 1 96 ? 2.865 -6.065 -22.780 1.00 88.88 96 LEU A O 1
ATOM 798 N N . ASN A 1 97 ? 2.255 -3.918 -22.971 1.00 88.25 97 ASN A N 1
ATOM 799 C CA . ASN A 1 97 ? 0.867 -4.124 -22.540 1.00 88.25 97 ASN A CA 1
ATOM 800 C C . ASN A 1 97 ? 0.112 -5.131 -23.439 1.00 88.25 97 ASN A C 1
ATOM 802 O O . ASN A 1 97 ? -0.897 -5.691 -23.026 1.00 88.25 97 ASN A O 1
ATOM 806 N N . LYS A 1 98 ? 0.567 -5.352 -24.684 1.00 88.94 98 LYS A N 1
ATOM 807 C CA . LYS A 1 98 ? -0.045 -6.282 -25.649 1.00 88.94 98 LYS A CA 1
ATOM 808 C C . LYS A 1 98 ? 0.572 -7.681 -25.651 1.00 88.94 98 LYS A C 1
ATOM 810 O O . LYS A 1 98 ? 0.168 -8.514 -26.463 1.00 88.94 98 LYS A O 1
ATOM 815 N N . GLU A 1 99 ? 1.564 -7.944 -24.806 1.00 89.19 99 GLU A N 1
ATOM 816 C CA . GLU A 1 99 ? 2.096 -9.297 -24.646 1.00 89.19 99 GLU A CA 1
ATOM 817 C C . GLU A 1 99 ? 1.057 -10.190 -23.958 1.00 89.19 99 GLU A C 1
ATOM 819 O O . GLU A 1 99 ? 0.262 -9.727 -23.142 1.00 89.19 99 GLU A O 1
ATOM 824 N N . LYS A 1 100 ? 1.022 -11.480 -24.310 1.00 86.44 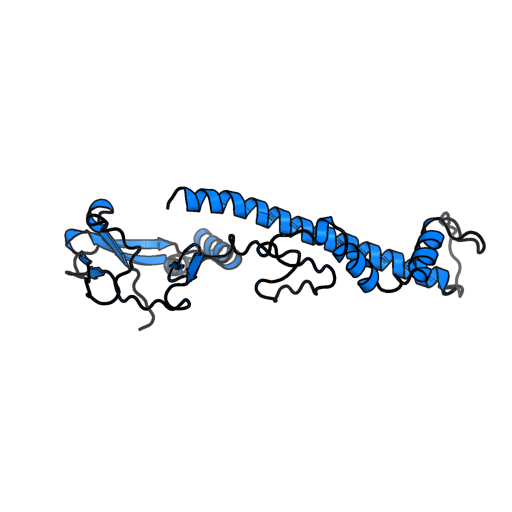100 LYS A N 1
ATOM 825 C CA . LYS A 1 100 ? -0.038 -12.400 -23.853 1.00 86.44 100 LYS A CA 1
ATOM 826 C C . LYS A 1 100 ? -0.048 -12.531 -22.333 1.00 86.44 100 LYS A C 1
ATOM 828 O O . LYS A 1 100 ? -1.104 -12.627 -21.717 1.00 86.44 100 LYS A O 1
ATOM 833 N N . GLU A 1 101 ? 1.143 -12.511 -21.757 1.00 84.88 101 GLU A N 1
ATOM 834 C CA . GLU A 1 101 ? 1.423 -12.535 -20.332 1.00 84.88 101 GLU A CA 1
ATOM 835 C C . GLU A 1 101 ? 0.898 -11.281 -19.621 1.00 84.88 101 GLU A C 1
ATOM 837 O O . GLU A 1 101 ? 0.629 -11.345 -18.430 1.00 84.88 101 GLU A O 1
ATOM 842 N N . CYS A 1 102 ? 0.728 -10.164 -20.339 1.00 83.00 102 CYS A N 1
ATOM 843 C CA . CYS A 1 102 ? 0.193 -8.902 -19.826 1.00 83.00 102 CYS A CA 1
ATOM 844 C C . CYS A 1 102 ? -1.303 -8.692 -20.140 1.00 83.00 102 CYS A C 1
ATOM 846 O O . CYS A 1 102 ? -1.886 -7.727 -19.653 1.00 83.00 102 CYS A O 1
ATOM 848 N N . GLN A 1 103 ? -1.930 -9.578 -20.923 1.00 79.81 103 GLN A N 1
ATOM 849 C CA . GLN A 1 103 ? -3.335 -9.463 -21.345 1.00 79.81 103 GLN A CA 1
ATOM 850 C C . GLN A 1 103 ? -4.266 -10.511 -20.725 1.00 79.81 103 GLN A C 1
ATOM 852 O O . GLN A 1 103 ? -5.456 -10.253 -20.572 1.00 79.81 103 GLN A O 1
ATOM 857 N N . ASN A 1 104 ? -3.756 -11.699 -20.400 1.00 67.69 104 ASN A N 1
ATOM 858 C CA . ASN A 1 104 ? -4.591 -12.824 -19.981 1.00 67.69 104 ASN A CA 1
ATOM 859 C C . ASN A 1 104 ? -4.791 -12.849 -18.462 1.00 67.69 104 ASN A C 1
ATOM 861 O O . ASN A 1 104 ? -4.230 -13.708 -17.780 1.00 67.69 104 ASN A O 1
ATOM 865 N N . PHE A 1 105 ? -5.600 -11.927 -17.946 1.00 68.81 105 PHE A N 1
ATOM 866 C CA . PHE A 1 105 ? -6.008 -11.935 -16.543 1.00 68.81 105 PHE A CA 1
ATOM 867 C C . PHE A 1 105 ? -7.524 -11.997 -16.412 1.00 68.81 105 PHE A C 1
ATOM 869 O O . PHE A 1 105 ? -8.260 -11.435 -17.220 1.00 68.81 105 PHE A O 1
ATOM 876 N N . ASP A 1 106 ? -7.972 -12.689 -15.372 1.00 65.12 106 ASP A N 1
ATOM 877 C CA . ASP A 1 106 ? -9.372 -12.756 -14.973 1.00 65.12 106 ASP A CA 1
ATOM 878 C C . ASP A 1 106 ? -9.882 -11.351 -14.599 1.00 65.12 106 ASP A C 1
ATOM 880 O O . ASP A 1 106 ? -9.098 -10.491 -14.186 1.00 65.12 106 ASP A O 1
ATOM 884 N N . ASP A 1 107 ? -11.203 -11.140 -14.604 1.00 60.41 107 ASP A N 1
ATOM 885 C CA . ASP A 1 107 ? -11.862 -9.854 -14.284 1.00 60.41 107 ASP A CA 1
ATOM 886 C C . ASP A 1 107 ? -11.475 -9.250 -12.910 1.00 60.41 107 ASP A C 1
ATOM 888 O O . ASP A 1 107 ? -11.791 -8.101 -12.600 1.00 60.41 107 ASP A O 1
ATOM 892 N N . LYS A 1 108 ? -10.787 -10.026 -12.062 1.00 61.88 108 LYS A N 1
ATOM 893 C CA . LYS A 1 108 ? -10.310 -9.645 -10.726 1.00 61.88 108 LYS A CA 1
ATOM 894 C C . LYS A 1 108 ? -8.872 -9.102 -10.703 1.00 61.88 108 LYS A C 1
ATOM 896 O O . LYS A 1 108 ? -8.488 -8.503 -9.702 1.00 61.88 108 LYS A O 1
ATOM 901 N N . GLY A 1 109 ? -8.081 -9.326 -11.757 1.00 60.53 109 GLY A N 1
ATOM 902 C CA . GLY A 1 109 ? -6.643 -9.017 -11.811 1.00 60.53 109 GLY A CA 1
ATOM 903 C C . GLY A 1 109 ? -6.290 -7.590 -12.245 1.00 60.53 109 GLY A C 1
ATOM 904 O O . GLY A 1 109 ? -5.147 -7.174 -12.076 1.00 60.53 109 GLY A O 1
ATOM 905 N N . GLY A 1 110 ? -7.265 -6.829 -12.752 1.00 69.31 110 GLY A N 1
ATOM 906 C CA . GLY A 1 110 ? -7.042 -5.489 -13.303 1.00 69.31 110 GLY A CA 1
ATOM 907 C C . GLY A 1 110 ? -6.389 -5.501 -14.692 1.00 69.31 110 GLY A C 1
ATOM 908 O O . GLY A 1 110 ? -6.149 -6.553 -15.276 1.00 69.31 110 GLY A O 1
ATOM 909 N N . GLU A 1 111 ? -6.124 -4.309 -15.231 1.00 76.25 111 GLU A N 1
ATOM 910 C CA . GLU A 1 111 ? -5.466 -4.114 -16.529 1.00 76.25 111 GLU A CA 1
ATOM 911 C C . GLU A 1 111 ? -4.032 -3.606 -16.323 1.00 76.25 111 GLU A C 1
ATOM 913 O O . GLU A 1 111 ? -3.787 -2.717 -15.502 1.00 76.25 111 GLU A O 1
ATOM 918 N N . PHE A 1 112 ? -3.080 -4.169 -17.071 1.00 81.31 112 PHE A N 1
ATOM 919 C CA . PHE A 1 112 ? -1.696 -3.705 -17.075 1.00 81.31 112 PHE A CA 1
ATOM 920 C C . PHE A 1 112 ? -1.552 -2.516 -18.022 1.00 81.31 112 PHE A C 1
ATOM 922 O O . PHE A 1 112 ? -1.686 -2.652 -19.239 1.00 81.31 112 PHE A O 1
ATOM 929 N N . ASP A 1 113 ? -1.196 -1.360 -17.467 1.00 86.00 113 ASP A N 1
ATOM 930 C CA . ASP A 1 113 ? -0.775 -0.206 -18.247 1.00 86.00 113 ASP A CA 1
ATOM 931 C C . ASP A 1 113 ? 0.560 0.364 -17.749 1.00 86.00 113 ASP A C 1
ATOM 933 O O . ASP A 1 113 ? 0.642 1.093 -16.756 1.00 86.00 113 ASP A O 1
ATOM 937 N N . PHE A 1 114 ? 1.645 0.053 -18.463 1.00 86.69 114 PHE A N 1
ATOM 938 C CA . PHE A 1 114 ? 2.973 0.617 -18.193 1.00 86.69 114 PHE A CA 1
ATOM 939 C C . PHE A 1 114 ? 3.110 2.099 -18.599 1.00 86.69 114 PHE A C 1
ATOM 941 O O . PHE A 1 114 ? 4.106 2.751 -18.246 1.00 86.69 114 PHE A O 1
ATOM 948 N N . ASN A 1 115 ? 2.138 2.646 -19.342 1.00 82.94 115 ASN A N 1
ATOM 949 C CA . ASN A 1 115 ? 2.073 4.071 -19.664 1.00 82.94 115 ASN A CA 1
ATOM 950 C C . ASN A 1 115 ? 1.431 4.905 -18.569 1.00 82.94 115 ASN A C 1
ATOM 952 O O . ASN A 1 115 ? 1.645 6.122 -18.560 1.00 82.94 115 ASN A O 1
ATOM 956 N N . GLU A 1 116 ? 0.684 4.278 -17.661 1.00 79.12 116 GLU A N 1
ATOM 957 C CA . GLU A 1 116 ? 0.034 4.996 -16.585 1.00 79.12 116 GLU A CA 1
ATOM 958 C C . GLU A 1 116 ? 1.078 5.780 -15.780 1.00 79.12 116 GLU A C 1
ATOM 960 O O . GLU A 1 116 ? 2.179 5.304 -15.460 1.00 79.12 116 GLU A O 1
ATOM 965 N N . HIS A 1 117 ? 0.751 7.039 -15.487 1.00 66.88 117 HIS A N 1
ATOM 966 C CA . HIS A 1 117 ? 1.559 7.814 -14.568 1.00 66.88 117 HIS A CA 1
ATOM 967 C C . HIS A 1 117 ? 1.542 7.106 -13.223 1.00 66.88 117 HIS A C 1
ATOM 969 O O . HIS A 1 117 ? 0.489 6.900 -12.628 1.00 66.88 117 HIS A O 1
ATOM 975 N N . VAL A 1 118 ? 2.733 6.738 -12.753 1.00 60.94 118 VAL A N 1
ATOM 976 C CA . VAL A 1 118 ? 2.922 6.110 -11.450 1.00 60.94 118 VAL A CA 1
ATOM 977 C C . VAL A 1 118 ? 2.784 7.185 -10.364 1.00 60.94 118 VAL A C 1
ATOM 979 O O . VAL A 1 118 ? 3.745 7.520 -9.667 1.00 60.94 118 VAL A O 1
ATOM 982 N N . ASP A 1 119 ? 1.596 7.777 -10.286 1.00 53.78 119 ASP A N 1
ATOM 983 C CA . ASP A 1 119 ? 1.229 8.793 -9.317 1.00 53.78 119 ASP A CA 1
ATOM 984 C C . ASP A 1 119 ? 1.253 8.146 -7.934 1.00 53.78 119 ASP A C 1
ATOM 986 O O . ASP A 1 119 ? 0.705 7.068 -7.712 1.00 53.78 119 ASP A O 1
ATOM 990 N N . LYS A 1 120 ? 1.937 8.784 -6.983 1.00 52.12 120 LYS A N 1
ATOM 991 C CA . LYS A 1 120 ? 1.904 8.337 -5.582 1.00 52.12 120 LYS A CA 1
ATOM 992 C C . LYS A 1 120 ? 0.543 8.606 -4.933 1.00 52.12 120 LYS A C 1
ATOM 994 O O . LYS A 1 120 ? 0.248 7.991 -3.917 1.00 52.12 120 LYS A O 1
ATOM 999 N N . ASP A 1 121 ? -0.243 9.492 -5.542 1.00 49.38 121 ASP A N 1
ATOM 1000 C CA . ASP A 1 121 ? -1.462 10.068 -4.976 1.00 49.38 121 ASP A CA 1
ATOM 1001 C C . ASP A 1 121 ? -2.747 9.468 -5.572 1.00 49.38 121 ASP A C 1
ATOM 1003 O O . ASP A 1 121 ? -3.839 9.778 -5.102 1.00 49.38 121 ASP A O 1
ATOM 1007 N N . LYS A 1 122 ? -2.648 8.611 -6.603 1.00 47.00 122 LYS A N 1
ATOM 1008 C CA . LYS A 1 122 ? -3.816 7.896 -7.130 1.00 47.00 122 LYS A CA 1
ATOM 1009 C C . LYS A 1 122 ? -4.129 6.704 -6.242 1.00 47.00 122 LYS A C 1
ATOM 1011 O O . LYS A 1 122 ? -3.499 5.652 -6.292 1.00 47.00 122 LYS A O 1
ATOM 1016 N N . GLU A 1 123 ? -5.127 6.945 -5.415 1.00 50.06 123 GLU A N 1
ATOM 1017 C CA . GLU A 1 123 ? -5.847 6.008 -4.577 1.00 50.06 123 GLU A CA 1
ATOM 1018 C C . GLU A 1 123 ? -6.323 4.803 -5.423 1.00 50.06 123 GLU A C 1
ATOM 1020 O O . GLU A 1 123 ? -7.263 4.882 -6.214 1.00 50.06 123 GLU A O 1
ATOM 1025 N N . TYR A 1 124 ? -5.598 3.690 -5.286 1.00 55.06 124 TYR A N 1
ATOM 1026 C CA . TYR A 1 124 ? -6.058 2.328 -5.580 1.00 55.06 124 TYR A CA 1
ATOM 1027 C C . TYR A 1 124 ? -6.158 1.851 -7.040 1.00 55.06 124 TYR A C 1
ATOM 1029 O O . TYR A 1 124 ? -7.008 1.010 -7.341 1.00 55.06 124 TYR A O 1
ATOM 1037 N N . LYS A 1 125 ? -5.314 2.335 -7.968 1.00 62.47 125 LYS A N 1
ATOM 1038 C CA . LYS A 1 125 ? -5.317 1.845 -9.367 1.00 62.47 125 LYS A CA 1
ATOM 1039 C C . LYS A 1 125 ? -3.929 1.746 -10.000 1.00 62.47 125 LYS A C 1
ATOM 1041 O O . LYS A 1 125 ? -3.037 2.533 -9.691 1.00 62.47 125 LYS A O 1
ATOM 1046 N N . GLY A 1 126 ? -3.788 0.767 -10.893 1.00 72.56 126 GLY A N 1
ATOM 1047 C CA . GLY A 1 126 ? -2.671 0.643 -11.825 1.00 72.56 126 GLY A CA 1
ATOM 1048 C C . GLY A 1 126 ? -1.827 -0.619 -11.679 1.00 72.56 126 GLY A C 1
ATOM 1049 O O . GLY A 1 126 ? -1.969 -1.407 -10.747 1.00 72.56 126 GLY A O 1
ATOM 1050 N N . THR A 1 127 ? -0.889 -0.769 -12.610 1.00 82.19 127 THR A N 1
ATOM 1051 C CA . THR A 1 127 ? -0.020 -1.943 -12.813 1.00 82.19 127 THR A CA 1
ATOM 1052 C C . THR A 1 127 ? 0.714 -2.450 -11.568 1.00 82.19 127 THR A C 1
ATOM 1054 O O . THR A 1 127 ? 0.939 -3.646 -11.411 1.00 82.19 127 THR A O 1
ATOM 1057 N N . PHE A 1 128 ? 1.140 -1.541 -10.690 1.00 83.31 128 PHE A N 1
ATOM 1058 C CA . PHE A 1 128 ? 1.949 -1.868 -9.508 1.00 83.31 128 PHE A CA 1
ATOM 1059 C C . PHE A 1 128 ? 1.189 -1.647 -8.199 1.00 83.31 128 PHE A C 1
ATOM 1061 O O . PHE A 1 128 ? 1.803 -1.383 -7.161 1.00 83.31 128 PHE A O 1
ATOM 1068 N N . TYR A 1 129 ? -0.142 -1.662 -8.261 1.00 77.00 129 TYR A N 1
ATOM 1069 C CA . TYR A 1 129 ? -0.985 -1.480 -7.094 1.00 77.00 129 TYR A CA 1
ATOM 1070 C C . TYR A 1 129 ? -1.030 -2.753 -6.226 1.00 77.00 129 TYR A C 1
ATOM 1072 O O . TYR A 1 129 ? -0.782 -3.867 -6.695 1.00 77.00 129 TYR A O 1
ATOM 1080 N N . HIS A 1 130 ? -1.304 -2.585 -4.930 1.00 76.00 130 HIS A N 1
ATOM 1081 C CA . HIS A 1 130 ? -1.520 -3.720 -4.036 1.00 76.00 130 HIS A CA 1
ATOM 1082 C C . HIS A 1 130 ? -2.837 -4.416 -4.387 1.00 76.00 130 HIS A C 1
ATOM 1084 O O . HIS A 1 130 ? -3.721 -3.842 -5.008 1.00 76.00 130 HIS A O 1
ATOM 1090 N N . SER A 1 131 ? -2.995 -5.676 -4.003 1.00 78.38 131 SER A N 1
ATOM 1091 C CA . SER A 1 131 ? -4.277 -6.346 -4.202 1.00 78.38 131 SER A CA 1
ATOM 1092 C C . SER A 1 131 ? -5.355 -5.659 -3.360 1.00 78.38 131 SER A C 1
ATOM 1094 O O . SER A 1 131 ? -5.097 -5.352 -2.196 1.00 78.38 131 SER A O 1
ATOM 1096 N N . LYS A 1 132 ? -6.575 -5.504 -3.897 1.00 77.19 132 LYS A N 1
ATOM 1097 C CA . LYS A 1 132 ? -7.747 -5.044 -3.125 1.00 77.19 132 LYS A CA 1
ATOM 1098 C C . LYS A 1 132 ? -7.983 -5.910 -1.880 1.00 77.19 132 LYS A C 1
ATOM 1100 O O . LYS A 1 132 ? -8.458 -5.432 -0.861 1.00 77.19 132 LYS A O 1
ATOM 1105 N N . TYR A 1 133 ? -7.610 -7.189 -1.942 1.00 77.62 133 TYR A N 1
ATOM 1106 C CA . TYR A 1 133 ? -7.708 -8.113 -0.809 1.00 77.62 133 TYR A CA 1
ATOM 1107 C C . TYR A 1 133 ? -6.689 -7.834 0.304 1.00 77.62 133 TYR A C 1
ATOM 1109 O O . TYR A 1 133 ? -6.858 -8.317 1.416 1.00 77.62 133 TYR A O 1
ATOM 1117 N N . CYS A 1 134 ? -5.643 -7.064 0.011 1.00 81.94 134 CYS A N 1
ATOM 1118 C CA . CYS A 1 134 ? -4.628 -6.640 0.972 1.00 81.94 134 CYS A CA 1
ATOM 1119 C C . CYS A 1 134 ? -4.857 -5.213 1.483 1.00 81.94 134 CYS A C 1
ATOM 1121 O O . CYS A 1 134 ? -3.987 -4.653 2.154 1.00 81.94 134 CYS A O 1
ATOM 1123 N N . GLU A 1 135 ? -5.999 -4.612 1.147 1.00 78.25 135 GLU A N 1
ATOM 1124 C CA . GLU A 1 135 ? -6.429 -3.347 1.726 1.00 78.25 135 GLU A CA 1
ATOM 1125 C C . GLU A 1 135 ? -6.916 -3.537 3.164 1.00 78.25 135 GLU A C 1
ATOM 1127 O O . GLU A 1 135 ? -7.200 -4.644 3.626 1.00 78.25 135 GLU A O 1
ATOM 1132 N N . VAL A 1 136 ? -6.999 -2.424 3.890 1.00 79.00 136 VAL A N 1
ATOM 1133 C CA . VAL A 1 136 ? -7.578 -2.417 5.231 1.00 79.00 136 VAL A CA 1
ATOM 1134 C C . VAL A 1 136 ? -9.043 -2.838 5.171 1.00 79.00 136 VAL A C 1
ATOM 1136 O O . VAL A 1 136 ? -9.783 -2.433 4.275 1.00 79.00 136 VAL A O 1
ATOM 1139 N N . CYS A 1 137 ? -9.473 -3.640 6.144 1.00 82.06 137 CYS A N 1
ATOM 1140 C CA . CYS A 1 137 ? -10.868 -4.048 6.227 1.00 82.06 137 CYS A CA 1
ATOM 1141 C C . CYS A 1 137 ? -11.782 -2.815 6.358 1.00 82.06 137 CYS A C 1
ATOM 1143 O O . CYS A 1 137 ? -11.444 -1.887 7.103 1.00 82.06 137 CYS A O 1
ATOM 1145 N N . PRO A 1 138 ? -12.961 -2.812 5.708 1.00 83.31 138 PRO A N 1
ATOM 1146 C CA . PRO A 1 138 ? -13.954 -1.765 5.902 1.00 83.31 138 PRO A CA 1
ATOM 1147 C C . PRO A 1 138 ? -14.276 -1.590 7.387 1.00 83.31 138 PRO A C 1
ATOM 1149 O O . PRO A 1 138 ? -14.554 -2.565 8.086 1.00 83.31 138 PRO A O 1
ATOM 1152 N N . GLY A 1 139 ? -14.268 -0.348 7.877 1.00 78.75 139 GLY A N 1
ATOM 1153 C CA . GLY A 1 139 ? -14.387 -0.066 9.315 1.00 78.75 139 GLY A CA 1
ATOM 1154 C C . GLY A 1 139 ? -15.695 -0.551 9.952 1.00 78.75 139 GLY A C 1
ATOM 1155 O O . GLY A 1 139 ? -15.735 -0.817 11.148 1.00 78.75 139 GLY A O 1
ATOM 1156 N N . CYS A 1 140 ? -16.752 -0.703 9.153 1.00 81.88 140 CYS A N 1
ATOM 1157 C CA . CYS A 1 140 ? -18.068 -1.178 9.592 1.00 81.88 140 CYS A CA 1
ATOM 1158 C C . CYS A 1 140 ? -18.326 -2.648 9.230 1.00 81.88 140 CYS A C 1
ATOM 1160 O O . CYS A 1 140 ? -19.440 -3.142 9.400 1.00 81.88 140 CYS A O 1
ATOM 1162 N N . GLY A 1 141 ? -17.299 -3.336 8.726 1.00 83.12 141 GLY A N 1
ATOM 1163 C CA . GLY A 1 141 ? -17.373 -4.712 8.266 1.00 83.12 141 GLY A CA 1
ATOM 1164 C C . GLY A 1 141 ? -18.075 -4.879 6.919 1.00 83.12 141 GLY A C 1
ATOM 1165 O O . GLY A 1 141 ? -18.465 -3.928 6.233 1.00 83.12 141 GLY A O 1
ATOM 1166 N N . VAL A 1 142 ? -18.227 -6.142 6.543 1.00 84.81 142 VAL A N 1
ATOM 1167 C CA . VAL A 1 142 ? -18.880 -6.588 5.312 1.00 84.81 142 VAL A CA 1
ATOM 1168 C C . VAL A 1 142 ? -20.032 -7.529 5.653 1.00 84.81 142 VAL A C 1
ATOM 1170 O O . VAL A 1 142 ? -20.071 -8.094 6.744 1.00 84.81 142 VAL A O 1
ATOM 1173 N N . LYS A 1 143 ? -20.981 -7.670 4.732 1.00 83.94 143 LYS A N 1
ATOM 1174 C CA . LYS A 1 143 ? -22.041 -8.680 4.770 1.00 83.94 143 LYS A CA 1
ATOM 1175 C C . LYS A 1 143 ? -22.028 -9.496 3.491 1.00 83.94 143 LYS A C 1
ATOM 1177 O O . LYS A 1 143 ? -21.573 -8.998 2.450 1.00 83.94 143 LYS A O 1
ATOM 1182 N N . ARG A 1 144 ? -22.532 -10.724 3.567 1.00 84.56 144 ARG A N 1
ATOM 1183 C CA . ARG A 1 144 ? -22.659 -11.562 2.382 1.00 84.56 144 ARG A CA 1
ATOM 1184 C C . ARG A 1 144 ? -23.852 -11.098 1.543 1.00 84.56 144 ARG A C 1
ATOM 1186 O O . ARG A 1 144 ? -24.916 -10.782 2.062 1.00 84.56 144 ARG A O 1
ATOM 1193 N N . ASP A 1 145 ? -23.655 -11.021 0.234 1.00 83.75 145 ASP A N 1
ATOM 1194 C CA . ASP A 1 145 ? -24.696 -10.736 -0.753 1.00 83.75 145 ASP A CA 1
ATOM 1195 C C . ASP A 1 145 ? -24.569 -11.765 -1.883 1.00 83.75 145 ASP A C 1
ATOM 1197 O O . ASP A 1 145 ? -23.728 -11.651 -2.780 1.00 83.75 145 ASP A O 1
ATOM 1201 N N . GLY A 1 146 ? -25.340 -12.849 -1.771 1.00 85.69 146 GLY A N 1
ATOM 1202 C CA . GLY A 1 146 ? -25.182 -14.034 -2.613 1.00 85.69 146 GLY A CA 1
ATOM 1203 C C . GLY A 1 146 ? -23.827 -14.717 -2.391 1.00 85.69 146 GLY A C 1
ATOM 1204 O O . GLY A 1 146 ? -23.554 -15.223 -1.305 1.00 85.69 146 GLY A O 1
ATOM 1205 N N . ASN A 1 147 ? -22.986 -14.736 -3.430 1.00 83.06 147 ASN A N 1
ATOM 1206 C CA . ASN A 1 147 ? -21.633 -15.310 -3.384 1.00 83.06 147 ASN A CA 1
ATOM 1207 C C . ASN A 1 147 ? -20.531 -14.269 -3.117 1.00 83.06 147 ASN A C 1
ATOM 1209 O O . ASN A 1 147 ? -19.364 -14.645 -3.007 1.00 83.06 147 ASN A O 1
ATOM 1213 N N . ASP A 1 148 ? -20.885 -12.986 -3.020 1.00 82.00 148 ASP A N 1
ATOM 1214 C CA . ASP A 1 148 ? -19.934 -11.890 -2.853 1.00 82.00 148 ASP A CA 1
ATOM 1215 C C . ASP A 1 148 ? -20.051 -11.238 -1.470 1.00 82.00 148 ASP A C 1
ATOM 1217 O O . ASP A 1 148 ? -21.048 -11.377 -0.763 1.00 82.00 148 ASP A O 1
ATOM 1221 N N . TRP A 1 149 ? -19.015 -10.489 -1.091 1.00 84.06 149 TRP A N 1
ATOM 1222 C CA . TRP A 1 149 ? -18.995 -9.675 0.122 1.00 84.06 149 TRP A CA 1
ATOM 1223 C C . TRP A 1 149 ? -19.128 -8.200 -0.240 1.00 84.06 149 TRP A C 1
ATOM 1225 O O . TRP A 1 149 ? -18.391 -7.690 -1.088 1.00 84.06 149 TRP A O 1
ATOM 1235 N N . LYS A 1 150 ? -20.050 -7.501 0.424 1.00 85.69 150 LYS A N 1
ATOM 1236 C CA . LYS A 1 150 ? -20.258 -6.058 0.249 1.00 85.69 150 LYS A CA 1
ATOM 1237 C C . LYS A 1 150 ? -20.140 -5.338 1.580 1.00 85.69 150 LYS A C 1
ATOM 1239 O O . LYS A 1 150 ? -20.480 -5.884 2.624 1.00 85.69 150 LYS A O 1
ATOM 1244 N N . GLU A 1 151 ? -19.672 -4.095 1.544 1.00 86.06 151 GLU A N 1
ATOM 1245 C CA . GLU A 1 151 ? -19.617 -3.255 2.740 1.00 86.06 151 GLU A CA 1
ATOM 1246 C C . GLU A 1 151 ? -21.006 -3.082 3.354 1.00 86.06 151 GLU A C 1
ATOM 1248 O O . GLU A 1 151 ? -21.984 -2.784 2.655 1.00 86.06 151 GLU A O 1
ATOM 1253 N N . LYS A 1 152 ? -21.092 -3.228 4.680 1.00 83.06 152 LYS A N 1
ATOM 1254 C CA . LYS A 1 152 ? -22.339 -2.958 5.397 1.00 83.06 152 LYS A CA 1
ATOM 1255 C C . LYS A 1 152 ? -22.699 -1.479 5.253 1.00 83.06 152 LYS A C 1
ATOM 1257 O O . LYS A 1 152 ? -21.847 -0.606 5.419 1.00 83.06 152 LYS A O 1
ATOM 1262 N N . SER A 1 153 ? -23.960 -1.202 4.916 1.00 79.62 153 SER A N 1
ATOM 1263 C CA . SER A 1 153 ? -24.525 0.157 4.847 1.00 79.62 153 SER A CA 1
ATOM 1264 C C . SER A 1 153 ? -23.688 1.162 4.031 1.00 79.62 153 SER A C 1
ATOM 1266 O O . SER A 1 153 ? -23.628 2.348 4.361 1.00 79.62 153 SER A O 1
ATOM 1268 N N . GLY A 1 154 ? -23.014 0.690 2.972 1.00 77.75 154 GLY A N 1
ATOM 1269 C CA . GLY A 1 154 ? -22.145 1.519 2.126 1.00 77.75 154 GLY A CA 1
ATOM 1270 C C . GLY A 1 154 ? -20.970 2.146 2.884 1.00 77.75 154 GLY A C 1
ATOM 1271 O O . GLY A 1 154 ? -20.654 3.313 2.657 1.00 77.75 154 GLY A O 1
ATOM 1272 N N . GLY A 1 155 ? -20.418 1.418 3.858 1.00 76.88 155 GLY A N 1
ATOM 1273 C CA . GLY A 1 155 ? -19.283 1.851 4.673 1.00 76.88 155 GLY A CA 1
ATOM 1274 C C . GLY A 1 155 ? -19.662 2.733 5.866 1.00 76.88 155 GLY A C 1
ATOM 1275 O O . GLY A 1 155 ? -18.782 3.169 6.608 1.00 76.88 155 GLY A O 1
ATOM 1276 N N . ARG A 1 156 ? -20.957 3.011 6.094 1.00 77.94 156 ARG A N 1
ATOM 1277 C CA . ARG A 1 156 ? -21.415 3.753 7.280 1.00 77.94 156 ARG A CA 1
ATOM 1278 C C . ARG A 1 156 ? -21.814 2.808 8.400 1.00 77.94 156 ARG A C 1
ATOM 1280 O O . ARG A 1 156 ? -22.672 1.953 8.228 1.00 77.94 156 ARG A O 1
ATOM 1287 N N . CYS A 1 157 ? -21.272 3.034 9.586 1.00 79.19 157 CYS A N 1
ATOM 1288 C CA . CYS A 1 157 ? -21.605 2.238 10.758 1.00 79.19 157 CYS A CA 1
ATOM 1289 C C . CYS A 1 157 ? -22.964 2.716 11.282 1.00 79.19 157 CYS A C 1
ATOM 1291 O O . CYS A 1 157 ? -23.047 3.742 11.957 1.00 79.19 157 CYS A O 1
ATOM 1293 N N . THR A 1 158 ? -24.035 2.010 10.918 1.00 73.19 158 THR A N 1
ATOM 1294 C CA . THR A 1 158 ? -25.413 2.318 11.345 1.00 73.19 158 THR A CA 1
ATOM 1295 C C . THR A 1 158 ? -25.726 1.752 12.725 1.00 73.19 158 THR A C 1
ATOM 1297 O O . THR A 1 158 ? -26.539 2.321 13.459 1.00 73.19 158 THR A O 1
ATOM 1300 N N . ARG A 1 159 ? -25.029 0.676 13.115 1.00 68.00 159 ARG A N 1
ATOM 1301 C CA . ARG A 1 159 ? -25.235 0.009 14.398 1.00 68.00 159 ARG A CA 1
ATOM 1302 C C . ARG A 1 159 ? -24.862 0.939 15.553 1.00 68.00 159 ARG A C 1
ATOM 1304 O O . ARG A 1 159 ? -23.768 1.502 15.619 1.00 68.00 159 ARG A O 1
ATOM 1311 N N . LYS A 1 160 ? -25.810 1.108 16.477 1.00 71.56 160 LYS A N 1
ATOM 1312 C CA . LYS A 1 160 ? -25.604 1.838 17.736 1.00 71.56 160 LYS A CA 1
ATOM 1313 C C . LYS A 1 160 ? -24.764 0.979 18.693 1.00 71.56 160 LYS A C 1
ATOM 1315 O O . LYS A 1 160 ? -24.326 -0.115 18.351 1.00 71.56 160 LYS A O 1
ATOM 1320 N N . LYS A 1 161 ? -24.509 1.486 19.903 1.00 71.25 161 LYS A N 1
ATOM 1321 C CA . LYS A 1 161 ? -23.781 0.744 20.944 1.00 71.25 161 LYS A CA 1
ATOM 1322 C C . LYS A 1 161 ? -24.405 -0.645 21.131 1.00 71.25 161 LYS A C 1
ATOM 1324 O O . LYS A 1 161 ? -25.566 -0.714 21.508 1.00 71.25 161 LYS A O 1
ATOM 1329 N N . ARG A 1 162 ? -23.629 -1.708 20.887 1.00 73.81 162 ARG A N 1
ATOM 1330 C CA . ARG A 1 162 ? -24.039 -3.107 21.119 1.00 73.81 162 ARG A CA 1
ATOM 1331 C C . ARG A 1 162 ? -24.194 -3.437 22.599 1.00 73.81 162 ARG A C 1
ATOM 1333 O O . ARG A 1 162 ? -24.962 -4.317 22.950 1.00 73.81 162 ARG A O 1
ATOM 1340 N N . TYR A 1 163 ? -23.490 -2.707 23.459 1.00 82.88 163 TYR A N 1
ATOM 1341 C CA . TYR A 1 163 ? -23.458 -2.953 24.891 1.00 82.88 163 TYR A CA 1
ATOM 1342 C C . TYR A 1 163 ? -23.809 -1.696 25.682 1.00 82.88 163 TYR A C 1
ATOM 1344 O O . TYR A 1 163 ? -23.403 -0.575 25.349 1.00 82.88 163 TYR A O 1
ATOM 1352 N N . LYS A 1 164 ? -24.552 -1.906 26.764 1.00 86.06 164 LYS A N 1
ATOM 1353 C CA . LYS A 1 164 ? -24.858 -0.935 27.807 1.00 86.06 164 LYS A CA 1
ATOM 1354 C C . LYS A 1 164 ? -24.076 -1.303 29.061 1.00 86.06 164 LYS A C 1
ATOM 1356 O O . LYS A 1 164 ? -24.137 -2.434 29.530 1.00 86.06 164 LYS A O 1
ATOM 1361 N N . ILE A 1 165 ? -23.379 -0.317 29.609 1.00 88.50 165 ILE A N 1
ATOM 1362 C CA . ILE A 1 165 ? -22.765 -0.406 30.933 1.00 88.50 165 ILE A CA 1
ATOM 1363 C C . ILE A 1 165 ? -23.881 -0.176 31.955 1.00 88.50 165 ILE A C 1
ATOM 1365 O O . ILE A 1 165 ? -24.572 0.844 31.885 1.00 88.50 165 ILE A O 1
ATOM 1369 N N . LEU A 1 166 ? -24.088 -1.139 32.852 1.00 87.56 166 LEU A N 1
ATOM 1370 C CA . LEU A 1 166 ? -25.114 -1.080 33.896 1.00 87.56 166 LEU A CA 1
ATOM 1371 C C . LEU A 1 166 ? -24.678 -0.187 35.062 1.00 87.56 166 LEU A C 1
ATOM 1373 O O . LEU A 1 166 ? -25.506 0.520 35.631 1.00 87.56 166 LEU A O 1
ATOM 1377 N N . ASP A 1 167 ? -23.382 -0.198 35.380 1.00 85.94 167 ASP A N 1
ATOM 1378 C CA . ASP A 1 167 ? -22.786 0.607 36.442 1.00 85.94 167 ASP A CA 1
ATOM 1379 C C . ASP A 1 167 ? -21.437 1.186 35.995 1.00 85.94 167 ASP A C 1
ATOM 1381 O O . ASP A 1 167 ? -20.454 0.464 35.839 1.00 85.94 167 ASP A O 1
ATOM 1385 N N . ASP A 1 168 ? -21.388 2.505 35.780 1.00 84.94 168 ASP A N 1
ATOM 1386 C CA . ASP A 1 168 ? -20.169 3.192 35.327 1.00 84.94 168 ASP A CA 1
ATOM 1387 C C . ASP A 1 168 ? -19.110 3.345 36.431 1.00 84.94 168 ASP A C 1
ATOM 1389 O O . ASP A 1 168 ? -17.981 3.734 36.134 1.00 84.94 168 ASP A O 1
ATOM 1393 N N . ASN A 1 169 ? -19.455 3.065 37.694 1.00 86.00 169 ASN A N 1
ATOM 1394 C CA . ASN A 1 169 ? -18.531 3.213 38.820 1.00 86.00 169 ASN A CA 1
ATOM 1395 C C . ASN A 1 169 ? -17.662 1.969 39.032 1.00 86.00 169 ASN A C 1
ATOM 1397 O O . ASN A 1 169 ? -16.554 2.083 39.550 1.00 86.00 169 ASN A O 1
ATOM 1401 N N . ASN A 1 170 ? -18.141 0.796 38.611 1.00 89.12 170 ASN A N 1
ATOM 1402 C CA . ASN A 1 170 ? -17.446 -0.480 38.767 1.00 89.12 170 ASN A CA 1
ATOM 1403 C C . ASN A 1 170 ? -16.585 -0.787 37.534 1.00 89.12 170 ASN A C 1
ATOM 1405 O O . ASN A 1 170 ? -16.863 -1.709 36.767 1.00 89.12 170 ASN A O 1
ATOM 1409 N N . PHE A 1 171 ? -15.540 0.023 37.336 1.00 91.81 171 PHE A N 1
ATOM 1410 C CA . PHE A 1 171 ? -14.564 -0.166 36.263 1.00 91.81 171 PHE A CA 1
ATOM 1411 C C . PHE A 1 171 ? -13.134 -0.267 36.792 1.00 91.81 171 PHE A C 1
ATOM 1413 O O . PHE A 1 171 ? -12.760 0.377 37.771 1.00 91.81 171 PHE A O 1
ATOM 1420 N N . ASN A 1 172 ? -12.308 -1.003 36.056 1.00 91.81 172 ASN A N 1
ATOM 1421 C CA . ASN A 1 172 ? -10.861 -1.013 36.201 1.00 91.81 172 ASN A CA 1
ATOM 1422 C C . ASN A 1 172 ? -10.249 -0.099 35.133 1.00 91.81 172 ASN A C 1
ATOM 1424 O O . ASN A 1 172 ? -10.468 -0.294 33.935 1.00 91.81 172 ASN A O 1
ATOM 1428 N N . GLY A 1 173 ? -9.521 0.932 35.563 1.00 91.44 173 GLY A N 1
ATOM 1429 C CA . GLY A 1 173 ? -8.814 1.846 34.666 1.00 91.44 173 GLY A CA 1
ATOM 1430 C C . GLY A 1 173 ? -7.489 1.249 34.195 1.00 91.44 173 GLY A C 1
ATOM 1431 O O . GLY A 1 173 ? -6.689 0.821 35.024 1.00 91.44 173 GLY A O 1
ATOM 1432 N N . ILE A 1 174 ? -7.246 1.241 32.883 1.00 90.81 174 ILE A N 1
ATOM 1433 C CA . ILE A 1 174 ? -5.982 0.794 32.286 1.00 90.81 174 ILE A CA 1
ATOM 1434 C C . ILE A 1 174 ? -5.428 1.902 31.396 1.00 90.81 174 ILE A C 1
ATOM 1436 O O . ILE A 1 174 ? -6.091 2.360 30.465 1.00 90.81 174 ILE A O 1
ATOM 1440 N N . ASP A 1 175 ? -4.187 2.294 31.662 1.00 90.25 175 ASP A N 1
ATOM 1441 C CA . ASP A 1 175 ? -3.436 3.193 30.796 1.00 90.25 175 ASP A CA 1
ATOM 1442 C C . ASP A 1 175 ? -2.754 2.388 29.683 1.00 90.25 175 ASP A C 1
ATOM 1444 O O . ASP A 1 175 ? -1.790 1.656 29.924 1.00 90.25 175 ASP A O 1
ATOM 1448 N N . VAL A 1 176 ? -3.240 2.531 28.451 1.00 89.38 176 VAL A N 1
ATOM 1449 C CA . VAL A 1 176 ? -2.709 1.833 27.274 1.00 89.38 176 VAL A CA 1
ATOM 1450 C C . VAL A 1 176 ? -1.841 2.784 26.462 1.00 89.38 176 VAL A C 1
ATOM 1452 O O . VAL A 1 176 ? -2.276 3.869 26.088 1.00 89.38 176 VAL A O 1
ATOM 1455 N N . LEU A 1 177 ? -0.608 2.386 26.154 1.00 89.31 177 LEU A N 1
ATOM 1456 C CA . LEU A 1 177 ? 0.260 3.159 25.265 1.00 89.31 177 LEU A CA 1
ATOM 1457 C C . LEU A 1 177 ? -0.246 3.080 23.822 1.00 89.31 177 LEU A C 1
ATOM 1459 O O . LEU A 1 177 ? -0.343 1.994 23.254 1.00 89.31 177 LEU A O 1
ATOM 1463 N N . SER A 1 178 ? -0.517 4.239 23.221 1.00 86.31 178 SER A N 1
ATOM 1464 C CA . SER A 1 178 ? -1.061 4.342 21.868 1.00 86.31 178 SER A CA 1
ATOM 1465 C C . SER A 1 178 ? -0.079 5.015 20.915 1.00 86.31 178 SER A C 1
ATOM 1467 O O . SER A 1 178 ? 0.104 6.240 20.893 1.00 86.31 178 SER A O 1
ATOM 1469 N N . PHE A 1 179 ? 0.544 4.200 20.066 1.00 83.75 179 PHE A N 1
ATOM 1470 C CA . PHE A 1 179 ? 1.525 4.651 19.078 1.00 83.75 179 PHE A CA 1
ATOM 1471 C C . PHE A 1 179 ? 0.897 5.104 17.746 1.00 83.75 179 PHE A C 1
ATOM 1473 O O . PHE A 1 179 ? 1.591 5.674 16.907 1.00 83.75 179 PHE A O 1
ATOM 1480 N N . GLY A 1 180 ? -0.425 4.974 17.588 1.00 79.44 180 GLY A N 1
ATOM 1481 C CA . GLY A 1 180 ? -1.109 5.208 16.312 1.00 79.44 180 GLY A CA 1
ATOM 1482 C C . GLY A 1 180 ? -0.727 4.182 15.240 1.00 79.44 180 GLY A C 1
ATOM 1483 O O . GLY A 1 180 ? 0.032 3.252 15.503 1.00 79.44 180 GLY A O 1
ATOM 1484 N N . ASP A 1 181 ? -1.229 4.381 14.021 1.00 74.06 181 ASP A N 1
ATOM 1485 C CA . ASP A 1 181 ? -1.156 3.354 12.966 1.00 74.06 181 ASP A CA 1
ATOM 1486 C C . ASP A 1 181 ? -0.131 3.681 11.871 1.00 74.06 181 ASP A C 1
ATOM 1488 O O . ASP A 1 181 ? 0.255 2.830 11.069 1.00 74.06 181 ASP A O 1
ATOM 1492 N N . LYS A 1 182 ? 0.344 4.931 11.811 1.00 75.50 182 LYS A N 1
ATOM 1493 C CA . LYS A 1 182 ? 1.293 5.361 10.778 1.00 75.50 182 LYS A CA 1
ATOM 1494 C C . LYS A 1 182 ? 2.723 5.192 11.253 1.00 75.50 182 LYS A C 1
ATOM 1496 O O . LYS A 1 182 ? 3.106 5.720 12.290 1.00 75.50 182 LYS A O 1
ATOM 1501 N N . ARG A 1 183 ? 3.572 4.586 10.417 1.00 72.25 183 ARG A N 1
ATOM 1502 C CA . ARG A 1 183 ? 4.999 4.342 10.708 1.00 72.25 183 ARG A CA 1
ATOM 1503 C C . ARG A 1 183 ? 5.748 5.561 11.266 1.00 72.25 183 ARG A C 1
ATOM 1505 O O . ARG A 1 183 ? 6.532 5.414 12.197 1.00 72.25 183 ARG A O 1
ATOM 1512 N N . ASN A 1 184 ? 5.524 6.749 10.700 1.00 77.50 184 ASN A N 1
ATOM 1513 C CA . ASN A 1 184 ? 6.182 7.975 11.164 1.00 77.50 184 ASN A CA 1
ATOM 1514 C C . ASN A 1 184 ? 5.661 8.435 12.534 1.00 77.50 184 ASN A C 1
ATOM 1516 O O . ASN A 1 184 ? 6.461 8.871 13.355 1.00 77.50 184 ASN A O 1
ATOM 1520 N N . GLU A 1 185 ? 4.356 8.300 12.790 1.00 84.12 185 GLU A N 1
ATOM 1521 C CA . GLU A 1 185 ? 3.743 8.610 14.088 1.00 84.12 185 GLU A CA 1
ATOM 1522 C C . GLU A 1 185 ? 4.224 7.621 15.156 1.00 84.12 185 GLU 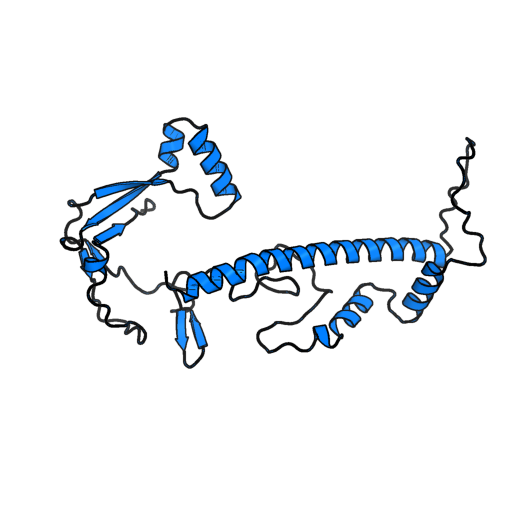A C 1
ATOM 1524 O O . GLU A 1 185 ? 4.679 8.046 16.215 1.00 84.12 185 GLU A O 1
ATOM 1529 N N . ILE A 1 186 ? 4.232 6.320 14.838 1.00 87.06 186 ILE A N 1
ATOM 1530 C CA . ILE A 1 186 ? 4.746 5.257 15.712 1.00 87.06 186 ILE A CA 1
ATOM 1531 C C . ILE A 1 186 ? 6.194 5.549 16.091 1.00 87.06 186 ILE A C 1
ATOM 1533 O O . ILE A 1 186 ? 6.533 5.557 17.271 1.00 87.06 186 ILE A O 1
ATOM 1537 N N . LYS A 1 187 ? 7.048 5.837 15.100 1.00 89.00 187 LYS A N 1
ATOM 1538 C CA . LYS A 1 187 ? 8.460 6.145 15.343 1.00 89.00 187 LYS A CA 1
ATOM 1539 C C . LYS A 1 187 ? 8.621 7.356 16.265 1.00 89.00 187 LYS A C 1
ATOM 1541 O O . LYS A 1 187 ? 9.314 7.253 17.269 1.00 89.00 187 LYS A O 1
ATOM 1546 N N . GLN A 1 188 ? 7.948 8.468 15.955 1.00 88.81 188 GLN A N 1
ATOM 1547 C CA . GLN A 1 188 ? 8.002 9.679 16.779 1.00 88.81 188 GLN A CA 1
ATOM 1548 C C . GLN A 1 188 ? 7.545 9.412 18.216 1.00 88.81 188 GLN A C 1
ATOM 1550 O O . GLN A 1 188 ? 8.217 9.818 19.158 1.00 88.81 188 GLN A O 1
ATOM 1555 N N . LYS A 1 189 ? 6.433 8.693 18.398 1.00 90.56 189 LYS A N 1
ATOM 1556 C CA . LYS A 1 189 ? 5.892 8.392 19.726 1.00 90.56 189 LYS A CA 1
ATOM 1557 C C . LYS A 1 189 ? 6.753 7.398 20.512 1.00 90.56 189 LYS A C 1
ATOM 1559 O O . LYS A 1 189 ? 6.845 7.536 21.728 1.00 90.56 189 LYS A O 1
ATOM 1564 N N . ILE A 1 190 ? 7.413 6.438 19.857 1.00 91.94 190 ILE A N 1
ATOM 1565 C CA . ILE A 1 190 ? 8.411 5.565 20.502 1.00 91.94 190 ILE A CA 1
ATOM 1566 C C . ILE A 1 190 ? 9.604 6.394 20.985 1.00 91.94 190 ILE A C 1
ATOM 1568 O O . ILE A 1 190 ? 10.017 6.249 22.136 1.00 91.94 190 ILE A O 1
ATOM 1572 N N . ASP A 1 191 ? 10.123 7.294 20.145 1.00 91.12 191 ASP A N 1
ATOM 1573 C CA . ASP A 1 191 ? 11.234 8.175 20.518 1.00 91.12 191 ASP A CA 1
ATOM 1574 C C . ASP A 1 191 ? 10.849 9.050 21.730 1.00 91.12 191 ASP A C 1
ATOM 1576 O O . ASP A 1 191 ? 11.605 9.137 22.703 1.00 91.12 191 ASP A O 1
ATOM 1580 N N . THR A 1 192 ? 9.633 9.615 21.735 1.00 91.75 192 THR A N 1
ATOM 1581 C CA . THR A 1 192 ? 9.078 10.357 22.881 1.00 91.75 192 THR A CA 1
ATOM 1582 C C . THR A 1 192 ? 8.912 9.477 24.125 1.00 91.75 192 THR A C 1
ATOM 1584 O O . THR A 1 192 ? 9.231 9.914 25.228 1.00 91.75 192 THR A O 1
ATOM 1587 N N . PHE A 1 193 ? 8.457 8.231 23.988 1.00 90.69 193 PHE A N 1
ATOM 1588 C CA . PHE A 1 193 ? 8.298 7.323 25.126 1.00 90.69 193 PHE A CA 1
ATOM 1589 C C . PHE A 1 193 ? 9.642 6.976 25.789 1.00 90.69 193 PHE A C 1
ATOM 1591 O O . PHE A 1 193 ? 9.760 6.960 27.020 1.00 90.69 193 PHE A O 1
ATOM 1598 N N . CYS A 1 194 ? 10.673 6.734 24.978 1.00 90.75 194 CYS A N 1
ATOM 1599 C CA . CYS A 1 194 ? 12.005 6.368 25.453 1.00 90.75 194 CYS A CA 1
ATOM 1600 C C . CYS A 1 194 ? 12.779 7.569 26.020 1.00 90.75 194 CYS A C 1
ATOM 1602 O O . CYS A 1 194 ? 13.391 7.443 27.081 1.00 90.75 194 CYS A O 1
ATOM 1604 N N . GLY A 1 195 ? 12.745 8.723 25.343 1.00 90.62 195 GLY A N 1
ATOM 1605 C CA . GLY A 1 195 ? 13.601 9.878 25.651 1.00 90.62 195 GLY A CA 1
ATOM 1606 C C . GLY A 1 195 ? 12.898 11.117 26.215 1.00 90.62 195 GLY A C 1
ATOM 1607 O O . GLY A 1 195 ? 13.581 12.033 26.665 1.00 90.62 195 GLY A O 1
ATOM 1608 N N . GLY A 1 196 ? 11.566 11.172 26.188 1.00 88.81 196 GLY A N 1
ATOM 1609 C CA . GLY A 1 196 ? 10.789 12.324 26.649 1.00 88.81 196 GLY A CA 1
ATOM 1610 C C . GLY A 1 196 ? 10.669 12.430 28.170 1.00 88.81 196 GLY A C 1
ATOM 1611 O O . GLY A 1 196 ? 10.974 11.501 28.924 1.00 88.81 196 GLY A O 1
ATOM 1612 N N . SER A 1 197 ? 10.178 13.580 28.620 1.00 90.56 197 SER A N 1
ATOM 1613 C CA . SER A 1 197 ? 9.793 13.837 30.010 1.00 90.56 197 SER A CA 1
ATOM 1614 C C . SER A 1 197 ? 8.586 12.987 30.435 1.00 90.56 197 SER A C 1
ATOM 1616 O O . SER A 1 197 ? 7.819 12.514 29.597 1.00 90.56 197 SER A O 1
ATOM 1618 N N . ASN A 1 198 ? 8.367 12.811 31.745 1.00 88.62 198 ASN A N 1
ATOM 1619 C CA . ASN A 1 198 ? 7.204 12.056 32.237 1.00 88.62 198 ASN A CA 1
ATOM 1620 C C . ASN A 1 198 ? 5.873 12.626 31.721 1.00 88.62 198 ASN A C 1
ATOM 1622 O O . ASN A 1 198 ? 5.000 11.857 31.334 1.00 88.62 198 ASN A O 1
ATOM 1626 N N . GLU A 1 199 ? 5.733 13.950 31.633 1.00 89.06 199 GLU A N 1
ATOM 1627 C CA . GLU A 1 199 ? 4.517 14.585 31.107 1.00 89.06 199 GLU A CA 1
ATOM 1628 C C . GLU A 1 199 ? 4.252 14.239 29.638 1.00 89.06 199 GLU A C 1
ATOM 1630 O O . GLU A 1 199 ? 3.103 14.075 29.227 1.00 89.06 199 GLU A O 1
ATOM 1635 N N . GLU A 1 200 ? 5.303 14.120 28.828 1.00 87.81 200 GLU A N 1
ATOM 1636 C CA . GLU A 1 200 ? 5.176 13.720 27.427 1.00 87.81 200 GLU A CA 1
ATOM 1637 C C . GLU A 1 200 ? 4.786 12.249 27.299 1.00 87.81 200 GLU A C 1
ATOM 1639 O O . GLU A 1 200 ? 3.966 11.914 26.447 1.00 87.81 200 GLU A O 1
ATOM 1644 N N . LYS A 1 201 ? 5.299 11.384 28.182 1.00 89.38 201 LYS A N 1
ATOM 1645 C CA . LYS A 1 201 ? 4.923 9.963 28.222 1.00 89.38 201 LYS A CA 1
ATOM 1646 C C . LYS A 1 201 ? 3.464 9.771 28.619 1.00 89.38 201 LYS A C 1
ATOM 1648 O O . LYS A 1 201 ? 2.786 8.942 28.018 1.00 89.38 201 LYS A O 1
ATOM 1653 N N . GLU A 1 202 ? 2.957 10.559 29.567 1.00 87.25 202 GLU A N 1
ATOM 1654 C CA . GLU A 1 202 ? 1.542 10.512 29.959 1.00 87.25 202 GLU A CA 1
ATOM 1655 C C . GLU A 1 202 ? 0.603 10.882 28.800 1.00 87.25 202 GLU A C 1
ATOM 1657 O O . GLU A 1 202 ? -0.467 10.298 28.652 1.00 87.25 202 GLU A O 1
ATOM 1662 N N . LYS A 1 203 ? 1.023 11.785 27.903 1.00 87.81 203 LYS A N 1
ATOM 1663 C CA . LYS A 1 203 ? 0.237 12.149 26.707 1.00 87.81 203 LYS A CA 1
ATOM 1664 C C . LYS A 1 203 ? 0.137 11.027 25.669 1.00 87.81 203 LYS A C 1
ATOM 1666 O O . LYS A 1 203 ? -0.725 11.102 24.797 1.00 87.81 203 LYS A O 1
ATOM 1671 N N . LEU A 1 204 ? 0.999 10.011 25.743 1.00 89.31 204 LEU A N 1
ATOM 1672 C CA . LEU A 1 204 ? 0.962 8.841 24.859 1.00 89.31 204 LEU A CA 1
ATOM 1673 C C . LEU A 1 204 ? -0.004 7.756 25.349 1.00 89.31 204 LEU A C 1
ATOM 1675 O O . LEU A 1 204 ? -0.228 6.779 24.632 1.00 89.31 204 LEU A O 1
ATOM 1679 N N . LYS A 1 205 ? -0.548 7.901 26.562 1.00 88.88 205 LYS A N 1
ATOM 1680 C CA . LYS A 1 205 ? -1.453 6.927 27.164 1.00 88.88 205 LYS A CA 1
ATOM 1681 C C . LYS A 1 205 ? -2.910 7.268 26.875 1.00 88.88 205 LYS A C 1
ATOM 1683 O O . LYS A 1 205 ? -3.372 8.400 27.033 1.00 88.88 205 LYS A O 1
ATOM 1688 N N . GLU A 1 206 ? -3.651 6.245 26.496 1.00 88.94 206 GLU A N 1
ATOM 1689 C CA . GLU A 1 206 ? -5.099 6.235 26.404 1.00 88.94 206 GLU A CA 1
ATOM 1690 C C . GLU A 1 206 ? -5.673 5.596 27.665 1.00 88.94 206 GLU A C 1
ATOM 1692 O O . GLU A 1 206 ? -5.256 4.511 28.061 1.00 88.94 206 GLU A O 1
ATOM 1697 N N . GLN A 1 207 ? -6.634 6.269 28.298 1.00 89.00 207 GLN A N 1
ATOM 1698 C CA . GLN A 1 207 ? -7.282 5.765 29.506 1.00 89.00 207 GLN A CA 1
ATOM 1699 C C . GLN A 1 207 ? -8.504 4.938 29.127 1.00 89.00 207 GLN A C 1
ATOM 1701 O O . GLN A 1 207 ? -9.536 5.479 28.716 1.00 89.00 207 GLN A O 1
ATOM 1706 N N . TRP A 1 208 ? -8.374 3.626 29.272 1.00 91.25 208 TRP A N 1
ATOM 1707 C CA . TRP A 1 208 ? -9.437 2.667 29.025 1.00 91.25 208 TRP A CA 1
ATOM 1708 C C . TRP A 1 208 ? -10.159 2.334 30.328 1.00 91.25 208 TRP A C 1
ATOM 1710 O O . TRP A 1 208 ? -9.530 2.121 31.363 1.00 91.25 208 TRP A O 1
ATOM 1720 N N . LYS A 1 209 ? -11.490 2.279 30.273 1.00 92.12 209 LYS A N 1
ATOM 1721 C CA . LYS A 1 209 ? -12.332 1.774 31.358 1.00 92.12 209 LYS A CA 1
ATOM 1722 C C . LYS A 1 209 ? -12.789 0.362 31.020 1.00 92.12 209 LYS A C 1
ATOM 1724 O O . LYS A 1 209 ? -13.491 0.185 30.024 1.00 92.12 209 LYS A O 1
ATOM 1729 N N . CYS A 1 210 ? -12.410 -0.614 31.833 1.00 92.31 210 CYS A N 1
ATOM 1730 C CA . CYS A 1 210 ? -12.772 -2.016 31.658 1.00 92.31 210 CYS A CA 1
ATOM 1731 C C . CYS A 1 210 ? -13.798 -2.457 32.699 1.00 92.31 210 CYS A C 1
ATOM 1733 O O . CYS A 1 210 ? -13.612 -2.217 33.888 1.00 92.31 210 CYS A O 1
ATOM 1735 N N . TYR A 1 211 ? -14.857 -3.115 32.249 1.00 91.44 211 TYR A N 1
ATOM 1736 C CA . TYR A 1 211 ? -15.980 -3.575 33.058 1.00 91.44 211 TYR A CA 1
ATOM 1737 C C . TYR A 1 211 ? -16.059 -5.092 32.962 1.00 91.44 211 TYR A C 1
ATOM 1739 O O . TYR A 1 211 ? -16.006 -5.635 31.860 1.00 91.44 211 TYR A O 1
ATOM 1747 N N . GLU A 1 212 ? -16.205 -5.775 34.091 1.00 90.06 212 GLU A N 1
ATOM 1748 C CA . GLU A 1 212 ? -16.479 -7.215 34.095 1.00 90.06 212 GLU A CA 1
ATOM 1749 C C . GLU A 1 212 ? -17.837 -7.514 33.450 1.00 90.06 212 GLU A C 1
ATOM 1751 O O . GLU A 1 212 ? -18.746 -6.681 33.483 1.00 90.06 212 GLU A O 1
ATOM 1756 N N . ALA A 1 213 ? -17.997 -8.724 32.907 1.00 87.88 213 ALA A N 1
ATOM 1757 C CA . ALA A 1 213 ? -19.203 -9.136 32.183 1.00 87.88 213 ALA A CA 1
ATOM 1758 C C . ALA A 1 213 ? -20.508 -8.883 32.965 1.00 87.88 213 ALA A C 1
ATOM 1760 O O . ALA A 1 213 ? -21.507 -8.473 32.384 1.00 87.88 213 ALA A O 1
ATOM 1761 N N . GLN A 1 214 ? -20.495 -9.036 34.295 1.00 87.69 214 GLN A N 1
ATOM 1762 C CA . GLN A 1 214 ? -21.658 -8.783 35.159 1.00 87.69 214 GLN A CA 1
ATOM 1763 C C . GLN A 1 214 ? -22.171 -7.329 35.135 1.00 87.69 214 GLN A C 1
ATOM 1765 O O . GLN A 1 214 ? -23.343 -7.086 35.421 1.00 87.69 214 GLN A O 1
ATOM 1770 N N . TYR A 1 215 ? -21.318 -6.363 34.782 1.00 88.94 215 TYR A N 1
ATOM 1771 C CA . TYR A 1 215 ? -21.661 -4.937 34.705 1.00 88.94 215 TYR A CA 1
ATOM 1772 C C . TYR A 1 215 ? -22.006 -4.482 33.283 1.00 88.94 215 TYR A C 1
ATOM 1774 O O . TYR A 1 215 ? -22.245 -3.293 33.050 1.00 88.94 215 TYR A O 1
ATOM 1782 N N . VAL A 1 216 ? -22.049 -5.410 32.327 1.00 87.31 216 VAL A N 1
ATOM 1783 C CA . VAL A 1 216 ? -22.294 -5.136 30.913 1.00 87.31 216 VAL A CA 1
ATOM 1784 C C . VAL A 1 216 ? -23.501 -5.941 30.456 1.00 87.31 216 VAL A C 1
ATOM 1786 O O . VAL A 1 216 ? -23.658 -7.111 30.784 1.00 87.31 216 VAL A O 1
ATOM 1789 N N . LYS A 1 217 ? -24.384 -5.307 29.688 1.00 85.81 217 LYS A N 1
ATOM 1790 C CA . LYS A 1 217 ? -25.536 -5.975 29.086 1.00 85.81 217 LYS A CA 1
ATOM 1791 C C . LYS A 1 217 ? -25.608 -5.656 27.607 1.00 85.81 217 LYS A C 1
ATOM 1793 O O . LYS A 1 217 ? -25.400 -4.509 27.215 1.00 85.81 217 LYS A O 1
ATOM 1798 N N . GLU A 1 218 ? -25.961 -6.640 26.795 1.00 79.38 218 GLU A N 1
ATOM 1799 C CA . GLU A 1 218 ? -26.315 -6.397 25.401 1.00 79.38 218 GLU A CA 1
ATOM 1800 C C . GLU A 1 218 ? -27.481 -5.410 25.287 1.00 79.38 218 GLU A C 1
ATOM 1802 O O . GLU A 1 218 ? -28.541 -5.563 25.904 1.00 79.38 218 GLU A O 1
ATOM 1807 N N . ASP A 1 219 ? -27.281 -4.375 24.477 1.00 74.88 219 ASP A N 1
ATOM 1808 C CA . ASP A 1 219 ? -28.331 -3.475 24.023 1.00 74.88 219 ASP A CA 1
ATOM 1809 C C . ASP A 1 219 ? -29.021 -4.121 22.818 1.00 74.88 219 ASP A C 1
ATOM 1811 O O . ASP A 1 219 ? -28.806 -3.720 21.673 1.00 74.88 219 ASP A O 1
ATOM 1815 N N . LYS A 1 220 ? -29.825 -5.159 23.087 1.00 62.53 220 LYS A N 1
ATOM 1816 C CA . LYS A 1 220 ? -30.699 -5.786 22.088 1.00 62.53 220 LYS A CA 1
ATOM 1817 C C . LYS A 1 220 ? -31.753 -4.766 21.664 1.00 62.53 220 LYS A C 1
ATOM 1819 O O . LYS A 1 220 ? -32.772 -4.595 22.331 1.00 62.53 220 LYS A O 1
ATOM 1824 N N . LYS A 1 221 ? -31.474 -4.026 20.596 1.00 57.03 221 LYS A N 1
ATOM 1825 C CA . LYS A 1 221 ? -32.497 -3.295 19.848 1.00 57.03 221 LYS A CA 1
ATOM 1826 C C . LYS A 1 221 ? -32.884 -4.181 18.679 1.00 57.03 221 LYS A C 1
ATOM 1828 O O . LYS A 1 221 ? -32.003 -4.597 17.941 1.00 57.03 221 LYS A O 1
ATOM 1833 N N . GLU A 1 222 ? -34.174 -4.465 18.564 1.00 47.53 222 GLU A N 1
ATOM 1834 C CA . GLU A 1 222 ? -34.802 -5.388 17.602 1.00 47.53 222 GLU A CA 1
ATOM 1835 C C . GLU A 1 222 ? -34.674 -4.959 16.127 1.00 47.53 222 GLU A C 1
ATOM 1837 O O . GLU A 1 222 ? -35.251 -5.591 15.251 1.00 47.53 222 GLU A O 1
ATOM 1842 N N . ASP A 1 223 ? -33.913 -3.908 15.827 1.00 46.16 223 ASP A N 1
ATOM 1843 C CA . ASP A 1 223 ? -33.835 -3.342 14.489 1.00 46.16 223 ASP A CA 1
ATOM 1844 C C . ASP A 1 223 ? -32.481 -3.690 13.858 1.00 46.16 223 ASP A C 1
ATOM 1846 O O . ASP A 1 223 ? -31.448 -3.173 14.288 1.00 46.16 223 ASP A O 1
ATOM 1850 N N . GLU A 1 224 ? -32.541 -4.500 12.799 1.00 50.56 224 GLU A N 1
ATOM 1851 C CA . GLU A 1 224 ? -31.459 -4.996 11.930 1.00 50.56 224 GLU A CA 1
ATOM 1852 C C . GLU A 1 224 ? -30.982 -6.417 12.286 1.00 50.56 224 GLU A C 1
ATOM 1854 O O . GLU A 1 224 ? -29.929 -6.618 12.887 1.00 50.56 224 GLU A O 1
ATOM 1859 N N . GLU A 1 225 ? -31.778 -7.406 11.854 1.00 45.09 225 GLU A N 1
ATOM 1860 C CA . GLU A 1 225 ? -31.341 -8.785 11.610 1.00 45.09 225 GLU A CA 1
ATOM 1861 C C . GLU A 1 225 ? -30.094 -8.754 10.708 1.00 45.09 225 GLU A C 1
ATOM 1863 O O . GLU A 1 225 ? -30.169 -8.540 9.496 1.00 45.09 225 GLU A O 1
ATOM 1868 N N . ASP A 1 226 ? -28.914 -8.919 11.300 1.00 50.34 226 ASP A N 1
ATOM 1869 C CA . ASP A 1 226 ? -27.743 -9.354 10.556 1.00 50.34 226 ASP A CA 1
ATOM 1870 C C . ASP A 1 226 ? -27.959 -10.859 10.304 1.00 50.34 226 ASP A C 1
ATOM 1872 O O . ASP A 1 226 ? -27.756 -11.667 11.199 1.00 50.34 226 ASP A O 1
ATOM 1876 N N . GLU A 1 227 ? -28.393 -11.249 9.099 1.00 49.69 227 GLU A N 1
ATOM 1877 C CA . GLU A 1 227 ? -28.616 -12.664 8.710 1.00 49.69 227 GLU A CA 1
ATOM 1878 C C . GLU A 1 227 ? -27.361 -13.557 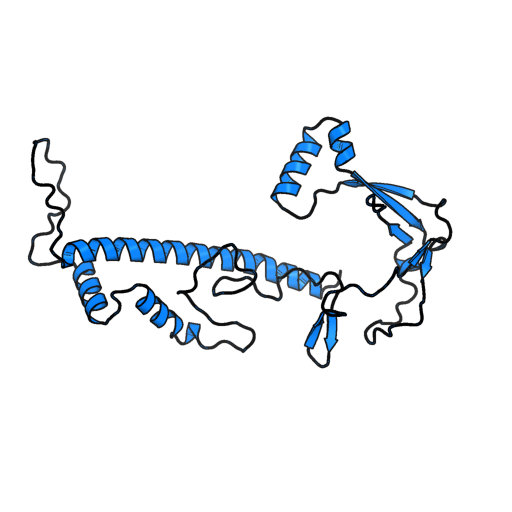8.875 1.00 49.69 227 GLU A C 1
ATOM 1880 O O . GLU A 1 227 ? -27.460 -14.783 8.877 1.00 49.69 227 GLU A O 1
ATOM 1885 N N . ASP A 1 228 ? -26.183 -12.938 9.022 1.00 51.44 228 ASP A N 1
ATOM 1886 C CA . ASP A 1 228 ? -24.886 -13.577 9.275 1.00 51.44 228 ASP A CA 1
ATOM 1887 C C . ASP A 1 228 ? -24.480 -13.560 10.774 1.00 51.44 228 ASP A C 1
ATOM 1889 O O . ASP A 1 228 ? -23.391 -14.021 11.120 1.00 51.44 228 ASP A O 1
ATOM 1893 N N . GLU A 1 229 ? -25.296 -12.987 11.666 1.00 50.34 229 GLU A N 1
ATOM 1894 C CA . GLU A 1 229 ? -25.058 -12.975 13.114 1.00 50.34 229 GLU A CA 1
ATOM 1895 C C . GLU A 1 229 ? -25.441 -14.356 13.652 1.00 50.34 229 GLU A C 1
ATOM 1897 O O . GLU A 1 229 ? -26.611 -14.676 13.860 1.00 50.34 229 GLU A O 1
ATOM 1902 N N . VAL A 1 230 ? -24.431 -15.217 13.800 1.00 45.69 230 VAL A N 1
ATOM 1903 C CA . VAL A 1 230 ? -24.559 -16.454 14.570 1.00 45.69 230 VAL A CA 1
ATOM 1904 C C . VAL A 1 230 ? -25.135 -16.055 15.932 1.00 45.69 230 VAL A C 1
ATOM 1906 O O . VAL A 1 230 ? -24.727 -15.036 16.487 1.00 45.69 230 VAL A O 1
ATOM 1909 N N . GLU A 1 231 ? -26.110 -16.802 16.457 1.00 45.41 231 GLU A N 1
ATOM 1910 C CA . GLU A 1 231 ? -26.492 -16.668 17.865 1.00 45.41 231 GLU A CA 1
ATOM 1911 C C . GLU A 1 231 ? -25.264 -17.051 18.705 1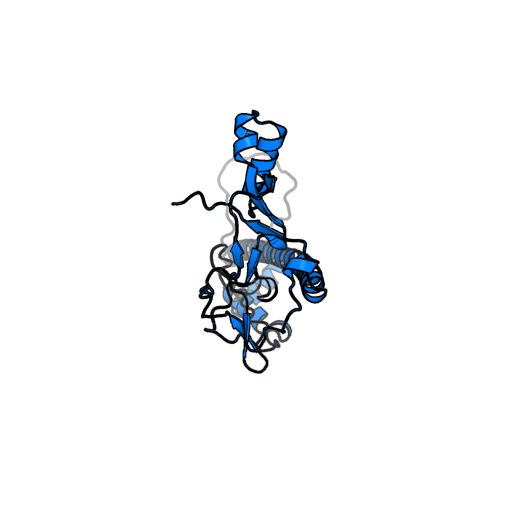.00 45.41 231 GLU A C 1
ATOM 1913 O O . GLU A 1 231 ? -25.074 -18.217 19.048 1.00 45.41 231 GLU A O 1
ATOM 1918 N N . GLU A 1 232 ? -24.367 -16.093 18.939 1.00 49.06 232 GLU A N 1
ATOM 1919 C CA . GLU A 1 232 ? -23.166 -16.301 19.735 1.00 49.06 232 GLU A CA 1
ATOM 1920 C C . GLU A 1 232 ? -23.605 -16.390 21.202 1.00 49.06 232 GLU A C 1
ATOM 1922 O O . GLU A 1 232 ? -24.309 -15.522 21.734 1.00 49.06 232 GLU A O 1
ATOM 1927 N N . GLU A 1 233 ? -23.270 -17.513 21.839 1.00 48.75 233 GLU A N 1
ATOM 1928 C CA . GLU A 1 233 ? -23.453 -17.731 23.268 1.00 48.75 233 GLU A CA 1
ATOM 1929 C C . GLU A 1 233 ? -22.675 -16.659 24.042 1.00 48.75 233 GLU A C 1
ATOM 1931 O O . GLU A 1 233 ? -21.497 -16.820 24.306 1.00 48.75 233 GLU A O 1
ATOM 1936 N N . ASP A 1 234 ? -23.346 -15.568 24.420 1.00 60.34 234 ASP A N 1
ATOM 1937 C CA . ASP A 1 234 ? -22.945 -14.608 25.460 1.00 60.34 234 ASP A CA 1
ATOM 1938 C C . ASP A 1 234 ? -21.421 -14.303 25.478 1.00 60.34 234 ASP A C 1
ATOM 1940 O O . ASP A 1 234 ? -20.791 -14.386 26.535 1.00 60.34 234 ASP A O 1
ATOM 1944 N N . ASP A 1 235 ? -20.827 -13.937 24.326 1.00 65.44 235 ASP A N 1
ATOM 1945 C CA . ASP A 1 235 ? -19.374 -13.709 24.119 1.00 65.44 235 ASP A CA 1
ATOM 1946 C C . ASP A 1 235 ? -18.711 -12.871 25.217 1.00 65.44 235 ASP A C 1
ATOM 1948 O O . ASP A 1 235 ? -17.527 -13.002 25.526 1.00 65.44 235 ASP A O 1
ATOM 1952 N N . LEU A 1 236 ? -19.490 -11.980 25.830 1.00 69.56 236 LEU A N 1
ATOM 1953 C CA . LEU A 1 236 ? -19.103 -11.176 26.983 1.00 69.56 236 LEU A CA 1
ATOM 1954 C C . LEU A 1 236 ? -18.616 -12.003 28.177 1.00 69.56 236 LEU A C 1
ATOM 1956 O O . LEU A 1 236 ? -17.673 -11.589 28.854 1.00 69.56 236 LEU A O 1
ATOM 1960 N N . LYS A 1 237 ? -19.281 -13.121 28.481 1.00 67.38 237 LYS A N 1
ATOM 1961 C CA . LYS A 1 237 ? -18.947 -13.982 29.622 1.00 67.38 237 LYS A CA 1
ATOM 1962 C C . LYS A 1 237 ? -17.647 -14.728 29.372 1.00 67.38 237 LYS A C 1
ATOM 1964 O O . LYS A 1 237 ? -16.797 -14.744 30.261 1.00 67.38 237 LYS A O 1
ATOM 1969 N N . ASP A 1 238 ? -17.466 -15.243 28.163 1.00 75.88 238 ASP A N 1
ATOM 1970 C CA . ASP A 1 238 ? -16.252 -15.963 27.776 1.00 75.88 238 ASP A CA 1
ATOM 1971 C C . ASP A 1 238 ? -15.057 -15.015 27.594 1.00 75.88 238 ASP A C 1
ATOM 1973 O O . ASP A 1 238 ? -13.924 -15.356 27.941 1.00 75.88 238 ASP A O 1
ATOM 1977 N N . ALA A 1 239 ? -15.303 -13.778 27.148 1.00 76.69 239 ALA A N 1
ATOM 1978 C CA . ALA A 1 239 ? -14.296 -12.720 27.071 1.00 76.69 239 ALA A CA 1
ATOM 1979 C C . ALA A 1 239 ? -13.984 -12.055 28.429 1.00 76.69 239 ALA A C 1
ATOM 1981 O O . ALA A 1 239 ? -13.042 -11.265 28.528 1.00 76.69 239 ALA A O 1
ATOM 1982 N N . GLY A 1 240 ? -14.766 -12.337 29.479 1.00 81.94 240 GLY A N 1
ATOM 1983 C CA . GLY A 1 240 ? -14.583 -11.813 30.837 1.00 81.94 240 GLY A CA 1
ATOM 1984 C C . GLY A 1 240 ? -15.029 -10.359 31.063 1.00 81.94 240 GLY A C 1
ATOM 1985 O O . GLY A 1 240 ? -15.057 -9.905 32.211 1.00 81.94 240 GLY A O 1
ATOM 1986 N N . GLY A 1 241 ? -15.417 -9.616 30.022 1.00 87.19 241 GLY A N 1
ATOM 1987 C CA . GLY A 1 241 ? -15.874 -8.230 30.151 1.00 87.19 241 GLY A CA 1
ATOM 1988 C C . GLY A 1 241 ? -15.713 -7.367 28.897 1.00 87.19 241 GLY A C 1
ATOM 1989 O O . GLY A 1 241 ? -15.506 -7.861 27.793 1.00 87.19 241 GLY A O 1
ATOM 1990 N N . LEU A 1 242 ? -15.813 -6.045 29.072 1.00 89.69 242 LEU A N 1
ATOM 1991 C CA . LEU A 1 242 ? -15.716 -5.046 28.005 1.00 89.69 242 LEU A CA 1
ATOM 1992 C C . LEU A 1 242 ? -14.829 -3.869 28.424 1.00 89.69 242 LEU A C 1
ATOM 1994 O O . LEU A 1 242 ? -15.068 -3.247 29.455 1.00 89.69 242 LEU A O 1
ATOM 1998 N N . CYS A 1 243 ? -13.873 -3.487 27.578 1.00 90.38 243 CYS A N 1
ATOM 1999 C CA . CYS A 1 243 ? -13.101 -2.254 27.733 1.00 90.38 243 CYS A CA 1
ATOM 2000 C C . CYS A 1 243 ? -13.585 -1.172 26.765 1.00 90.38 243 CYS A C 1
ATOM 2002 O O . CYS A 1 243 ? -13.803 -1.423 25.582 1.00 90.38 243 CYS A O 1
ATOM 2004 N N . THR A 1 244 ? -13.729 0.057 27.259 1.00 88.69 244 THR A N 1
ATOM 2005 C CA . THR A 1 244 ? -14.158 1.213 26.468 1.00 88.69 244 THR A CA 1
ATOM 2006 C C . THR A 1 244 ? -13.188 2.376 26.630 1.00 88.69 244 THR A C 1
ATOM 2008 O O . THR A 1 244 ? -12.724 2.673 27.731 1.00 88.69 244 THR A O 1
ATOM 2011 N N . LEU A 1 245 ? -12.897 3.056 25.524 1.00 86.94 245 LEU A N 1
ATOM 2012 C CA . LEU A 1 245 ? -12.096 4.272 25.514 1.00 86.94 245 LEU A CA 1
ATOM 2013 C C . LEU A 1 245 ? -13.015 5.491 25.599 1.00 86.94 245 LEU A C 1
ATOM 2015 O O . LEU A 1 245 ? -13.932 5.653 24.787 1.00 86.94 245 LEU A O 1
ATOM 2019 N N . GLN A 1 246 ? -12.773 6.376 26.568 1.00 72.94 246 GLN A N 1
ATOM 2020 C CA . GLN A 1 246 ? -13.515 7.632 26.635 1.00 72.94 246 GLN A CA 1
ATOM 2021 C C . GLN A 1 246 ? -13.152 8.536 25.456 1.00 72.94 246 GLN A C 1
ATOM 2023 O O . GLN A 1 246 ? -12.012 8.972 25.293 1.00 72.94 246 GLN A O 1
ATOM 2028 N N . ASN A 1 247 ? -14.163 8.882 24.663 1.00 64.56 247 ASN A N 1
ATOM 2029 C CA . ASN A 1 247 ? -14.000 9.827 23.575 1.00 64.56 247 ASN A CA 1
ATOM 2030 C C . ASN A 1 247 ? -13.935 11.251 24.154 1.00 64.56 247 ASN A C 1
ATOM 2032 O O . ASN A 1 247 ? -14.954 11.805 24.566 1.00 64.56 247 ASN A O 1
ATOM 2036 N N . LYS A 1 248 ? -12.732 11.838 24.213 1.00 59.97 248 LYS A N 1
ATOM 2037 C CA . LYS A 1 248 ? -12.486 13.178 24.791 1.00 59.97 248 LYS A CA 1
ATOM 2038 C C . LYS A 1 248 ? -13.041 14.336 23.939 1.00 59.97 248 LYS A C 1
ATOM 2040 O O . LYS A 1 248 ? -12.940 15.487 24.343 1.00 59.97 248 LYS A O 1
ATOM 2045 N N . LYS A 1 249 ? -13.623 14.046 22.768 1.00 47.19 249 LYS A N 1
ATOM 2046 C CA . LYS A 1 249 ? -14.334 15.007 21.911 1.00 47.19 249 LYS A CA 1
ATOM 2047 C C . LYS A 1 249 ? -15.824 15.011 22.276 1.00 47.19 249 LYS A C 1
ATOM 2049 O O . LYS A 1 249 ? -16.616 14.321 21.636 1.00 47.19 249 LYS A O 1
ATOM 2054 N N . LYS A 1 250 ? -16.185 15.741 23.326 1.00 36.53 250 LYS A N 1
ATOM 2055 C CA . LYS A 1 250 ? -17.566 16.121 23.643 1.00 36.53 250 LYS A CA 1
ATOM 2056 C C . LYS A 1 250 ? -17.646 17.627 23.797 1.00 36.53 250 LYS A C 1
ATOM 2058 O O . LYS A 1 250 ? -16.675 18.189 24.346 1.00 36.53 250 LYS A O 1
#

Secondary structure (DSSP, 8-state):
--HHHHHHHHHHHHHHHHHHHHHHHHHHHHHHHHHHHHHHHHHHTT-------S-------------TT---HHHHHHHHHHHTT--SHHHHHHHHTTSHHHH---TTS----TTS---SS-TT-STTPPPGGGSPPPTT-EEEETTEEEEGGGG------SEEES-TTS-EEEEEE---SSHHHHHHHHHHHHHS-HHHHHTTEEEEEEEEGGGEEE---SS---TT------HHHHTTEEEEE-----

Sequence (250 aa):
MDKGCSDCFFACYPYVDWIENQRKQFLKQKEQFLKQRGEYENVINGTSSSSSSVGGKRQTRRTRSISSDDNGYESKFYKKLKERGYSEVKNFFEKLNKEKECQNFDDKGGEFDFNEHVDKDKEYKGTFYHSKYCEVCPGCGVKRDGNDWKEKSGGRCTRKKRYKILDDNNFNGIDVLSFGDKRNEIKQKIDTFCGGSNEEKEKLKEQWKCYEAQYVKEDKKEDEEDEDEVEEEDDLKDAGGLCTLQNKKK

pLDDT: mean 75.86, std 15.78, range [36.53, 92.44]